Protein AF-A0AB74BYB1-F1 (afdb_monomer)

Radius of gyration: 21.95 Å; Cα contacts (8 Å, |Δi|>4): 376; chains: 1; bounding box: 57×39×70 Å

Solvent-accessible surface area (backbone atoms only — not comparable to full-atom values): 17414 Å² total; per-residue (Å²): 130,81,94,62,52,71,56,55,32,38,69,44,53,39,56,88,73,57,91,65,91,66,92,65,84,72,78,58,80,63,60,62,48,90,71,83,86,59,92,87,79,60,75,68,63,82,51,88,81,59,85,78,45,74,74,74,86,88,77,90,80,91,77,77,96,74,57,78,81,62,57,72,71,67,33,66,53,53,37,38,68,74,45,39,75,49,50,54,36,39,26,39,23,49,16,58,59,68,68,17,62,34,50,64,14,40,23,34,62,49,31,52,49,49,55,48,70,68,65,60,65,68,59,47,64,60,65,98,65,60,66,66,55,53,50,54,49,50,54,51,28,76,75,69,71,42,50,82,37,82,49,91,63,56,66,69,64,35,46,78,71,72,48,83,41,72,41,78,34,44,91,40,48,69,92,75,44,62,57,62,84,69,61,30,46,31,40,34,29,36,31,36,42,60,44,24,65,71,83,81,38,64,21,6,29,43,28,34,33,62,95,47,38,89,68,49,50,56,54,52,52,51,48,37,38,74,72,59,45,47,52,51,51,66,46,32,49,50,37,46,63,24,36,51,46,31,62,65,51,53,52,50,50,52,53,52,50,49,53,52,52,52,51,54,53,50,37,65,69,45,93,80,37,62,68,56,51,73,72,52,90,77,88,79,58,91,88,70,48,72,85,78,76,115

InterPro domains:
  IPR000277 Cys/Met metabolism, pyridoxal phosphate-dependent enzyme [PF01053] (151-266)
  IPR000277 Cys/Met metabolism, pyridoxal phosphate-dependent enzyme [PTHR11808] (149-290)
  IPR015421 Pyridoxal phosphate-dependent transferase, major domain [G3DSA:3.40.640.10] (4-146)
  IPR015421 Pyridoxal phosphate-dependent transferase, major domain [G3DSA:3.40.640.10] (147-246)
  IPR015424 Pyridoxal phosphate-dependent transferase [SSF53383] (71-269)

Sequence (294 aa):
MSNDSLATQALHADNGLDGKSDIALPIHLSTTFRYVYNTDQDESLRGPAVCHSTAFPHQPCTNTRARILISSWFGTFCYSRDRAPTRTRLETVLSALIHGPTLTYASGLAAVHAYLVFLKPKRIAIGDGYYGSLQVANLHQQLTGWEALSIRRSADEAHKRGAYLIIDSTLGPPGLQDPFALGADIIMHSGTKCFGGHYDLLCGTLSIQPAREESWFKTLHEQRTILGSVLGSMEVWLGLRSLRTLELRVRRQSENATALVLWLYECLKSEFDYVVKKIVAAVRHASLQEGDMD

Secondary structure (DSSP, 8-state):
-----HHHHHHHTTGGG-SS--SSPP----SB------TTT-GGGSSS----------------SS-TTTTTT-PPP-BTTT--HHHHHHHHHHHHHHTS-EEEESSHHHHHHHHHHHH--SEEE--S--HHHHHHHHHHHHHH--EEE---S-HHHHHHTTPPPEEE-TTS-TTT--TTTTT-SEEEE-TTTTTT-SS----EEEEE-GGGHHHHHHHHHHHHHHHT-PPPHHHHHHHHHHHTTHHHHHHHHHHHHHHHHHHHHHHHH-SS-HHHHHH------TT--GGG--

Foldseek 3Di:
DDPDDLLCLLQPLLVVVDPDPDSADDQDQDFFDDDDDPPPPCPVCPDDDDDQALDDDDDDPDDDDPCDPPSNRPHDGGGVLLPDSLQVSLQSSLCSLLVFRKHKFQALLRVLLLVCVQVVDLEDEDEDDDVSSVVSVVVSCVVRVHYYDHPQDAPVVCVVVVHAAEAACQVPGRPRDRVVVRVHQKYKHGCCGLLLPPNPAHMIMIGGNRVCCVPRVVVSSVSSSVVSRHHRSVNSSSSSVRSSCSVVSSVVVVVVVVVVLVVLVVLCVDPPNVVSVVPDVDRDDPPPDVVSND

Mean predicted aligned error: 10.06 Å

pLDDT: mean 79.24, std 20.99, range [26.0, 98.12]

Structure (mmCIF, N/CA/C/O backbone):
data_AF-A0AB74BYB1-F1
#
_entry.id   AF-A0AB74BYB1-F1
#
loop_
_atom_site.group_PDB
_atom_site.id
_atom_site.type_symbol
_atom_site.label_atom_id
_atom_site.label_alt_id
_atom_site.label_comp_id
_atom_site.label_asym_id
_atom_site.label_entity_id
_atom_site.label_seq_id
_atom_site.pdbx_PDB_ins_code
_atom_site.Cartn_x
_atom_site.Cartn_y
_atom_site.Cartn_z
_atom_site.occupancy
_atom_site.B_iso_or_equiv
_atom_site.auth_seq_id
_atom_site.auth_comp_id
_atom_site.auth_asym_id
_atom_site.auth_atom_id
_atom_site.pdbx_PDB_model_num
ATOM 1 N N . MET A 1 1 ? 8.111 -20.637 -0.202 1.00 47.91 1 MET A N 1
ATOM 2 C CA . MET A 1 1 ? 8.118 -19.346 0.516 1.00 47.91 1 MET A CA 1
ATOM 3 C C . MET A 1 1 ? 8.888 -19.559 1.804 1.00 47.91 1 MET A C 1
ATOM 5 O O . MET A 1 1 ? 8.736 -20.633 2.379 1.00 47.91 1 MET A O 1
ATOM 9 N N . SER A 1 2 ? 9.801 -18.659 2.177 1.00 48.09 2 SER A N 1
ATOM 10 C CA . SER A 1 2 ? 10.548 -18.839 3.424 1.00 48.09 2 SER A CA 1
ATOM 11 C C . SER A 1 2 ? 9.595 -18.675 4.607 1.00 48.09 2 SER A C 1
ATOM 13 O O . SER A 1 2 ? 8.702 -17.834 4.577 1.00 48.09 2 SER A O 1
ATOM 15 N N . ASN A 1 3 ? 9.757 -19.515 5.626 1.00 69.75 3 ASN A N 1
ATO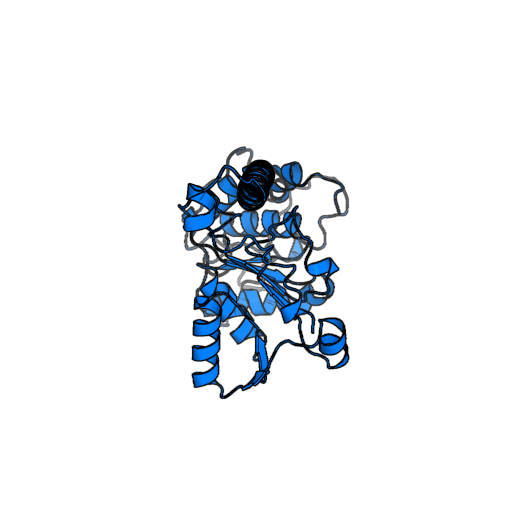M 16 C CA . ASN A 1 3 ? 8.933 -19.522 6.839 1.00 69.75 3 ASN A CA 1
ATOM 17 C C . ASN A 1 3 ? 9.362 -18.402 7.814 1.00 69.75 3 ASN A C 1
ATOM 19 O O . ASN A 1 3 ? 9.274 -18.549 9.032 1.00 69.75 3 ASN A O 1
ATOM 23 N N . ASP A 1 4 ? 9.932 -17.330 7.263 1.00 84.69 4 ASP A N 1
ATOM 24 C CA . ASP A 1 4 ? 10.574 -16.258 8.007 1.00 84.69 4 ASP A CA 1
ATOM 25 C C . ASP A 1 4 ? 9.517 -15.314 8.578 1.00 84.69 4 ASP A C 1
ATOM 27 O O . ASP A 1 4 ? 8.481 -15.072 7.957 1.00 84.69 4 ASP A O 1
ATOM 31 N N . SER A 1 5 ? 9.789 -14.750 9.755 1.00 91.38 5 SER A N 1
ATOM 32 C CA . SER A 1 5 ? 8.903 -13.758 10.366 1.00 91.38 5 SER A CA 1
ATOM 33 C C . SER A 1 5 ? 8.847 -12.466 9.546 1.00 91.38 5 SER A C 1
ATOM 35 O O . SER A 1 5 ? 9.759 -12.156 8.771 1.00 91.38 5 SER A O 1
ATOM 37 N N . LEU A 1 6 ? 7.799 -11.667 9.770 1.00 91.94 6 LEU A N 1
ATOM 38 C CA . LEU A 1 6 ? 7.622 -10.371 9.114 1.00 91.94 6 LEU A CA 1
ATOM 39 C C . LEU A 1 6 ? 8.838 -9.452 9.341 1.00 91.94 6 LEU A C 1
ATOM 41 O O . LEU A 1 6 ? 9.351 -8.868 8.388 1.00 91.94 6 LEU A O 1
ATOM 45 N N . ALA A 1 7 ? 9.364 -9.379 10.569 1.00 94.31 7 ALA A N 1
ATOM 46 C CA . ALA A 1 7 ? 10.595 -8.654 10.884 1.00 94.31 7 ALA A CA 1
ATOM 47 C C . ALA A 1 7 ? 11.813 -9.163 10.099 1.00 94.31 7 ALA A C 1
ATOM 49 O O . ALA A 1 7 ? 12.581 -8.353 9.576 1.00 94.31 7 ALA A O 1
ATOM 50 N N . THR A 1 8 ? 12.000 -10.482 9.991 1.00 95.00 8 THR A N 1
ATOM 51 C CA . THR A 1 8 ? 13.122 -11.059 9.236 1.00 95.00 8 THR A CA 1
ATOM 52 C C . THR A 1 8 ? 13.026 -10.694 7.758 1.00 95.00 8 THR A C 1
ATOM 54 O O . THR A 1 8 ? 14.009 -10.234 7.177 1.00 95.00 8 THR A O 1
ATOM 57 N N . GLN A 1 9 ? 11.842 -10.814 7.158 1.00 94.06 9 GLN A N 1
ATOM 58 C CA . GLN A 1 9 ? 11.618 -10.417 5.767 1.00 94.06 9 GLN A CA 1
ATOM 59 C C . GLN A 1 9 ? 11.845 -8.912 5.563 1.00 94.06 9 GLN A C 1
ATOM 61 O O . GLN A 1 9 ? 12.544 -8.518 4.630 1.00 94.06 9 GLN A O 1
ATOM 66 N N . ALA A 1 10 ? 11.336 -8.069 6.466 1.00 94.12 10 ALA A N 1
ATOM 67 C CA . ALA A 1 10 ? 11.497 -6.616 6.400 1.00 94.12 10 ALA A CA 1
ATOM 68 C C . ALA A 1 10 ? 12.967 -6.165 6.458 1.00 94.12 10 ALA A C 1
ATOM 70 O O . ALA A 1 10 ? 13.313 -5.105 5.932 1.00 94.12 10 ALA A O 1
ATOM 71 N N . LEU A 1 11 ? 13.825 -6.948 7.116 1.00 93.06 11 LEU A N 1
ATOM 72 C CA . LEU A 1 11 ? 15.253 -6.671 7.251 1.00 93.06 11 LEU A CA 1
ATOM 73 C C . LEU A 1 11 ? 16.097 -7.232 6.105 1.00 93.06 11 LEU A C 1
ATOM 75 O O . LEU A 1 11 ? 17.132 -6.639 5.798 1.00 93.06 11 LEU A O 1
ATOM 79 N N . HIS A 1 12 ? 15.708 -8.377 5.537 1.00 91.38 12 HIS A N 1
ATOM 80 C CA . HIS A 1 12 ? 16.635 -9.225 4.782 1.00 91.38 12 HIS A CA 1
ATOM 81 C C . HIS A 1 12 ? 16.125 -9.740 3.438 1.00 91.38 12 HIS A C 1
ATOM 83 O O . HIS A 1 12 ? 16.896 -10.376 2.717 1.00 91.38 12 HIS A O 1
ATOM 89 N N . ALA A 1 13 ? 14.869 -9.487 3.064 1.00 90.38 13 ALA A N 1
ATOM 90 C CA . ALA A 1 13 ? 14.314 -10.006 1.811 1.00 90.38 13 ALA A CA 1
ATOM 91 C C . ALA A 1 13 ? 15.090 -9.546 0.559 1.00 90.38 13 ALA A C 1
ATOM 93 O O . ALA A 1 13 ? 15.108 -10.247 -0.450 1.00 90.38 13 ALA A O 1
ATOM 94 N N . ASP A 1 14 ? 15.777 -8.406 0.622 1.00 87.00 14 ASP A N 1
ATOM 95 C CA . ASP A 1 14 ? 16.613 -7.867 -0.450 1.00 87.00 14 ASP A CA 1
ATOM 96 C C . ASP A 1 14 ? 18.097 -8.269 -0.365 1.00 87.00 14 ASP A C 1
ATOM 98 O O . ASP A 1 14 ? 18.861 -7.907 -1.260 1.00 87.00 14 ASP A O 1
ATOM 102 N N . ASN A 1 15 ? 18.528 -9.040 0.645 1.00 84.12 15 ASN A N 1
ATOM 103 C CA . ASN A 1 15 ? 19.936 -9.436 0.818 1.00 84.12 15 ASN A CA 1
ATOM 104 C C . ASN A 1 15 ? 20.499 -10.170 -0.410 1.00 84.12 15 ASN A C 1
ATOM 106 O O . ASN A 1 15 ? 21.663 -10.003 -0.759 1.00 84.12 15 ASN A O 1
ATOM 110 N N . GLY A 1 16 ? 19.677 -10.981 -1.085 1.00 75.50 16 GLY A N 1
ATOM 111 C CA . GLY A 1 16 ? 20.094 -11.739 -2.271 1.00 75.50 16 GLY A CA 1
ATOM 112 C C . GLY A 1 16 ? 20.368 -10.879 -3.511 1.00 75.50 16 GLY A C 1
ATOM 113 O O . GLY A 1 16 ? 20.881 -11.397 -4.503 1.00 75.50 16 GLY A O 1
ATOM 114 N N . LEU A 1 17 ? 20.019 -9.590 -3.463 1.00 75.38 17 LEU A N 1
ATOM 115 C CA . LEU A 1 17 ? 20.280 -8.613 -4.519 1.00 75.38 17 LEU A CA 1
ATOM 116 C C . LEU A 1 17 ? 21.593 -7.858 -4.306 1.00 75.38 17 LEU A C 1
ATOM 118 O O . LEU A 1 17 ? 21.972 -7.053 -5.160 1.00 75.38 17 LEU A O 1
ATOM 122 N N . ASP A 1 18 ? 22.275 -8.078 -3.178 1.00 61.28 18 ASP A N 1
ATOM 123 C CA . ASP A 1 18 ? 23.528 -7.399 -2.906 1.00 61.28 18 ASP A CA 1
ATOM 124 C C . ASP A 1 18 ? 24.688 -8.035 -3.673 1.00 61.28 18 ASP A C 1
ATOM 126 O O . ASP A 1 18 ? 25.012 -9.211 -3.512 1.00 61.28 18 ASP A O 1
ATOM 130 N N . GLY A 1 19 ? 25.318 -7.232 -4.527 1.00 57.97 19 GLY A N 1
ATOM 131 C CA . GLY A 1 19 ? 26.614 -7.550 -5.123 1.00 57.97 19 GLY A CA 1
ATOM 132 C C . GLY A 1 19 ? 27.787 -6.991 -4.313 1.00 57.97 19 GLY A C 1
ATOM 133 O O . GLY A 1 19 ? 28.932 -7.140 -4.734 1.00 57.97 19 GLY A O 1
ATOM 134 N N . LYS A 1 20 ? 27.520 -6.293 -3.200 1.00 60.72 20 LYS A N 1
ATOM 135 C CA . LYS A 1 20 ? 28.508 -5.623 -2.349 1.00 60.72 20 LYS A CA 1
ATOM 136 C C . LYS A 1 20 ? 28.379 -6.083 -0.895 1.00 60.72 20 LYS A C 1
ATOM 138 O O . LYS A 1 20 ? 27.403 -6.705 -0.498 1.00 60.72 20 LYS A O 1
ATOM 143 N N . SER A 1 21 ? 29.395 -5.774 -0.095 1.00 61.06 21 SER A N 1
ATOM 144 C CA . SER A 1 21 ? 29.457 -6.093 1.337 1.00 61.06 21 SER A CA 1
ATOM 145 C C . SER A 1 21 ? 28.774 -5.054 2.237 1.00 61.06 21 SER A C 1
ATOM 147 O O . SER A 1 21 ? 28.957 -5.087 3.454 1.00 61.06 21 SER A O 1
ATOM 149 N N . ASP A 1 22 ? 28.061 -4.084 1.661 1.00 73.06 22 ASP A N 1
ATOM 150 C CA . ASP A 1 22 ? 27.507 -2.960 2.411 1.00 73.06 22 ASP A CA 1
ATOM 151 C C . ASP A 1 22 ? 26.298 -3.419 3.242 1.00 73.06 22 ASP A C 1
ATOM 153 O O . ASP A 1 22 ? 25.288 -3.866 2.713 1.00 73.06 22 ASP A O 1
ATOM 157 N N . ILE A 1 23 ? 26.379 -3.285 4.569 1.00 76.88 23 ILE A N 1
ATOM 158 C CA . ILE A 1 23 ? 25.276 -3.657 5.479 1.00 76.88 23 ILE A CA 1
ATOM 159 C C . ILE A 1 23 ? 24.102 -2.668 5.352 1.00 76.88 23 ILE A C 1
ATOM 161 O O . ILE A 1 23 ? 22.927 -3.022 5.487 1.00 76.88 23 ILE A O 1
ATOM 165 N N . ALA A 1 24 ? 24.424 -1.393 5.123 1.00 72.88 24 ALA A N 1
ATOM 166 C CA . ALA A 1 24 ? 23.453 -0.336 4.891 1.00 72.88 24 ALA A CA 1
ATOM 167 C C . ALA A 1 24 ? 23.350 -0.034 3.395 1.00 72.88 24 ALA A C 1
ATOM 169 O O . ALA A 1 24 ? 24.351 0.052 2.692 1.00 72.88 24 ALA A O 1
ATOM 170 N N . LEU A 1 25 ? 22.120 0.168 2.929 1.00 74.06 25 LEU A N 1
ATOM 171 C CA . LEU A 1 25 ? 21.841 0.378 1.516 1.00 74.06 25 LEU A CA 1
ATOM 172 C C . LEU A 1 25 ? 22.444 1.687 0.983 1.00 74.06 25 LEU A C 1
ATOM 174 O O . LEU A 1 25 ? 22.150 2.751 1.544 1.00 74.06 25 LEU A O 1
ATOM 178 N N . PRO A 1 26 ? 23.176 1.649 -0.147 1.00 83.94 26 PRO A N 1
ATOM 179 C CA . PRO A 1 26 ? 23.583 2.857 -0.844 1.00 83.94 26 PRO A CA 1
ATOM 180 C C . PRO A 1 26 ? 22.379 3.554 -1.493 1.00 83.94 26 PRO A C 1
ATOM 182 O O . PRO A 1 26 ? 21.471 2.920 -2.038 1.00 83.94 26 PRO A O 1
ATOM 185 N N . ILE A 1 27 ? 22.396 4.887 -1.493 1.00 89.75 27 ILE A N 1
ATOM 186 C CA . ILE A 1 27 ? 21.400 5.700 -2.197 1.00 89.75 27 ILE A CA 1
ATOM 187 C C . ILE A 1 27 ? 21.884 5.924 -3.632 1.00 89.75 27 ILE A C 1
ATOM 189 O O . ILE A 1 27 ? 22.746 6.762 -3.893 1.00 89.75 27 ILE A O 1
ATOM 193 N N . HIS A 1 28 ? 21.327 5.182 -4.591 1.00 86.56 28 HIS A N 1
ATOM 194 C CA . HIS A 1 28 ? 21.620 5.398 -6.008 1.00 86.56 28 HIS A CA 1
ATOM 195 C C . HIS A 1 28 ? 20.837 6.586 -6.577 1.00 86.56 28 HIS A C 1
ATOM 197 O O . HIS A 1 28 ? 19.648 6.474 -6.870 1.00 86.56 28 HIS A O 1
ATOM 203 N N . LEU A 1 29 ? 21.522 7.713 -6.779 1.00 91.12 29 LEU A N 1
ATOM 204 C CA . LEU A 1 29 ? 20.972 8.923 -7.413 1.00 91.12 29 LEU A CA 1
ATOM 205 C C . LEU A 1 29 ? 21.199 8.974 -8.934 1.00 91.12 29 LEU A C 1
ATOM 207 O O . LEU A 1 29 ? 20.710 9.878 -9.607 1.00 91.12 29 LEU A O 1
ATOM 211 N N . SER A 1 30 ? 21.947 8.015 -9.483 1.00 89.31 30 SER A N 1
ATOM 212 C CA . SER A 1 30 ? 22.248 7.948 -10.912 1.00 89.31 30 SER A CA 1
ATOM 213 C C . SER A 1 30 ? 20.972 7.793 -11.736 1.00 89.31 30 SER A C 1
ATOM 215 O O . SER A 1 30 ? 20.180 6.878 -11.514 1.00 89.31 30 SER A O 1
ATOM 217 N N . THR A 1 31 ? 20.793 8.675 -12.716 1.00 87.81 31 THR A N 1
ATOM 218 C CA . THR A 1 31 ? 19.670 8.619 -13.662 1.00 87.81 31 THR A CA 1
ATOM 219 C C . THR A 1 31 ? 19.921 7.646 -14.808 1.00 87.81 31 THR A C 1
ATOM 221 O O . THR A 1 31 ? 18.979 7.084 -15.357 1.00 87.81 31 THR A O 1
ATOM 224 N N . THR A 1 32 ? 21.187 7.424 -15.149 1.00 84.88 32 THR A N 1
ATOM 225 C CA . THR A 1 32 ? 21.652 6.559 -16.233 1.00 84.88 32 THR A CA 1
ATOM 226 C C . THR A 1 32 ? 22.794 5.687 -15.733 1.00 84.88 32 THR A C 1
ATOM 228 O O . THR A 1 32 ? 23.544 6.074 -14.833 1.00 84.88 32 THR A O 1
ATOM 231 N N . PHE A 1 33 ? 22.927 4.509 -16.325 1.00 79.75 33 PHE A N 1
ATOM 232 C CA . PHE A 1 33 ? 23.917 3.509 -15.957 1.00 79.75 33 PHE A CA 1
ATOM 233 C C . PHE A 1 33 ? 24.729 3.115 -17.187 1.00 79.75 33 PHE A C 1
ATOM 235 O O . PHE A 1 33 ? 24.243 3.159 -18.316 1.00 79.75 33 PHE A O 1
ATOM 242 N N . ARG A 1 34 ? 25.991 2.737 -16.976 1.00 72.19 34 ARG A N 1
ATOM 243 C CA . ARG A 1 34 ? 26.838 2.239 -18.059 1.00 72.19 34 ARG A CA 1
ATOM 244 C C . ARG A 1 34 ? 26.356 0.846 -18.461 1.00 72.19 34 ARG A C 1
ATOM 246 O O . ARG A 1 34 ? 26.359 -0.055 -17.629 1.00 72.19 34 ARG A O 1
ATOM 253 N N . TYR A 1 35 ? 26.015 0.670 -19.730 1.00 64.75 35 TYR A N 1
ATOM 254 C CA . TYR A 1 35 ? 25.724 -0.629 -20.330 1.00 64.75 35 TYR A CA 1
ATOM 255 C C . TYR A 1 35 ? 26.734 -0.913 -21.446 1.00 64.75 35 TYR A C 1
ATOM 257 O O . TYR A 1 35 ? 27.266 0.008 -22.072 1.00 64.75 35 TYR A O 1
ATOM 265 N N . VAL A 1 36 ? 27.064 -2.189 -21.640 1.00 48.81 36 VAL A N 1
ATOM 266 C CA . VAL A 1 36 ? 27.978 -2.622 -22.701 1.00 48.81 36 VAL A CA 1
ATOM 267 C C . VAL A 1 36 ? 27.147 -2.825 -23.961 1.00 48.81 36 VAL A C 1
ATOM 269 O O . VAL A 1 36 ? 26.303 -3.712 -24.007 1.00 48.81 36 VAL A O 1
ATOM 272 N N . TYR A 1 37 ? 27.368 -1.978 -24.964 1.00 44.59 37 TYR A N 1
ATOM 273 C CA . TYR A 1 37 ? 26.805 -2.162 -26.298 1.00 44.59 37 TYR A CA 1
ATOM 274 C C . TYR A 1 37 ? 27.419 -3.419 -26.919 1.00 44.59 37 TYR A C 1
ATOM 276 O O . TYR A 1 37 ? 28.633 -3.461 -27.114 1.00 44.59 37 TYR A O 1
ATOM 284 N N . ASN A 1 38 ? 26.601 -4.419 -27.245 1.00 48.19 38 ASN A N 1
ATOM 285 C CA . ASN A 1 38 ? 27.003 -5.485 -28.155 1.00 48.19 38 ASN A CA 1
ATOM 286 C C . ASN A 1 38 ? 26.189 -5.310 -29.441 1.00 48.19 38 ASN A C 1
ATOM 288 O O . ASN A 1 38 ? 24.996 -5.600 -29.479 1.00 48.19 38 ASN A O 1
ATOM 292 N N . THR A 1 39 ? 26.809 -4.722 -30.464 1.00 47.53 39 THR A N 1
ATOM 293 C CA . THR A 1 39 ? 26.140 -4.241 -31.687 1.00 47.53 39 THR A CA 1
ATOM 294 C C . THR A 1 39 ? 25.554 -5.348 -32.558 1.00 47.53 39 THR A C 1
ATOM 296 O O . THR A 1 39 ? 24.763 -5.047 -33.449 1.00 47.53 39 THR A O 1
ATOM 299 N N . ASP A 1 40 ? 25.895 -6.606 -32.279 1.00 46.09 40 ASP A N 1
ATOM 300 C CA . ASP A 1 40 ? 25.673 -7.711 -33.211 1.00 46.09 40 ASP A CA 1
ATOM 301 C C . ASP A 1 40 ? 24.515 -8.641 -32.798 1.00 46.09 40 ASP A C 1
ATOM 303 O O . ASP A 1 40 ? 24.173 -9.544 -33.557 1.00 46.09 40 ASP A O 1
ATOM 307 N N . GLN A 1 41 ? 23.890 -8.443 -31.624 1.00 46.12 41 GLN A N 1
ATOM 308 C CA . GLN A 1 41 ? 22.818 -9.333 -31.129 1.00 46.12 41 GLN A CA 1
ATOM 309 C C . GLN A 1 41 ? 21.566 -8.651 -30.552 1.00 46.12 41 GLN A C 1
ATOM 311 O O . GLN A 1 41 ? 20.603 -9.352 -30.252 1.00 46.12 41 GLN A O 1
ATOM 316 N N . ASP A 1 42 ? 21.527 -7.321 -30.416 1.00 43.88 42 ASP A N 1
ATOM 317 C CA . ASP A 1 42 ? 20.430 -6.640 -29.708 1.00 43.88 42 ASP A CA 1
ATOM 318 C C . ASP A 1 42 ? 19.628 -5.681 -30.610 1.00 43.88 42 ASP A C 1
ATOM 320 O O . ASP A 1 42 ? 19.754 -4.456 -30.564 1.00 43.88 42 ASP A O 1
ATOM 324 N N . GLU A 1 43 ? 18.747 -6.244 -31.446 1.00 42.47 43 GLU A N 1
ATOM 325 C CA . GLU A 1 43 ? 17.732 -5.474 -32.189 1.00 42.47 43 GLU A CA 1
ATOM 326 C C . GLU A 1 43 ? 16.632 -4.895 -31.272 1.00 42.47 43 GLU A C 1
ATOM 328 O O . GLU A 1 43 ? 15.939 -3.949 -31.653 1.00 42.47 43 GLU A O 1
ATOM 333 N N . SER A 1 44 ? 16.512 -5.400 -30.036 1.00 43.78 44 SER A N 1
ATOM 334 C CA . SER A 1 44 ? 15.490 -5.018 -29.044 1.00 43.78 44 SER A CA 1
ATOM 335 C C . SER A 1 44 ? 15.562 -3.550 -28.581 1.00 43.78 44 SER A C 1
ATOM 337 O O . SER A 1 44 ? 14.608 -3.028 -28.003 1.00 43.78 44 SER A O 1
ATOM 339 N N . LEU A 1 45 ? 16.668 -2.858 -28.880 1.00 44.31 45 LEU A N 1
ATOM 340 C CA . LEU A 1 45 ? 16.958 -1.489 -28.443 1.00 44.31 45 LEU A CA 1
ATOM 341 C C . LEU A 1 45 ? 16.899 -0.440 -29.573 1.00 44.31 45 LEU A C 1
ATOM 343 O O . LEU A 1 45 ? 17.216 0.725 -29.336 1.00 44.31 45 LEU A O 1
ATOM 347 N N . ARG A 1 46 ? 16.458 -0.807 -30.791 1.00 40.69 46 ARG A N 1
ATOM 348 C CA . ARG A 1 46 ? 16.182 0.152 -31.891 1.00 40.69 46 ARG A CA 1
ATOM 349 C C . ARG A 1 46 ? 14.759 0.745 -31.869 1.00 40.69 46 ARG A C 1
ATOM 351 O O . ARG A 1 46 ? 14.427 1.557 -32.729 1.00 40.69 46 ARG A O 1
ATOM 358 N N . GLY A 1 47 ? 13.935 0.379 -30.885 1.00 37.84 47 GLY A N 1
ATOM 359 C CA . GLY A 1 47 ? 12.623 0.978 -30.588 1.00 37.84 47 GLY A CA 1
ATOM 360 C C . GLY A 1 47 ? 12.625 1.751 -29.258 1.00 37.84 47 GLY A C 1
ATOM 361 O O . GLY A 1 47 ? 13.651 1.758 -28.577 1.00 37.84 47 GLY A O 1
ATOM 362 N N . PRO A 1 48 ? 11.517 2.416 -28.860 1.00 30.11 48 PRO A N 1
ATOM 363 C CA . PRO A 1 48 ? 11.443 3.141 -27.588 1.00 30.11 48 PRO A CA 1
ATOM 364 C C . PRO A 1 48 ? 11.893 2.213 -26.454 1.00 30.11 48 PRO A C 1
ATOM 366 O O . PRO A 1 48 ? 11.333 1.137 -26.288 1.00 30.11 48 PRO A O 1
ATOM 369 N N . ALA A 1 49 ? 12.962 2.601 -25.758 1.00 34.12 49 ALA A N 1
ATOM 370 C CA . ALA A 1 49 ? 13.810 1.719 -24.961 1.00 34.12 49 ALA A CA 1
ATOM 371 C C . ALA A 1 49 ? 13.034 0.855 -23.946 1.00 34.12 49 ALA A C 1
ATOM 373 O O . ALA A 1 49 ? 12.740 1.304 -22.839 1.00 34.12 49 ALA A O 1
ATOM 374 N N . VAL A 1 50 ? 12.761 -0.405 -24.298 1.00 32.66 50 VAL A N 1
ATOM 375 C CA . VAL A 1 50 ? 12.317 -1.433 -23.349 1.00 32.66 50 VAL A CA 1
ATOM 376 C C . VAL A 1 50 ? 13.511 -2.339 -23.070 1.00 32.66 50 VAL A C 1
ATOM 378 O O . VAL A 1 50 ? 13.855 -3.205 -23.871 1.00 32.66 50 VAL A O 1
ATOM 381 N N . CYS A 1 51 ? 14.191 -2.101 -21.950 1.00 33.41 51 CYS A N 1
ATOM 382 C CA . CYS A 1 51 ? 15.434 -2.783 -21.598 1.00 33.41 51 CYS A CA 1
ATOM 383 C C . CYS A 1 51 ? 15.161 -4.250 -21.212 1.00 33.41 51 CYS A C 1
ATOM 385 O O . CYS A 1 51 ? 14.727 -4.528 -20.097 1.00 33.41 51 CYS A O 1
ATOM 387 N N . HIS A 1 52 ? 15.435 -5.188 -22.125 1.00 32.53 52 HIS A N 1
ATOM 388 C CA . HIS A 1 52 ? 15.326 -6.643 -21.913 1.00 32.53 52 HIS A CA 1
ATOM 389 C C . HIS A 1 52 ? 16.703 -7.348 -21.832 1.00 32.53 52 HIS A C 1
ATOM 391 O O . HIS A 1 52 ? 16.828 -8.512 -22.197 1.00 32.53 52 HIS A O 1
ATOM 397 N N . SER A 1 53 ? 17.762 -6.680 -21.363 1.00 34.28 53 SER A N 1
ATOM 398 C CA . SER A 1 53 ? 19.107 -7.288 -21.304 1.00 34.28 53 SER A CA 1
ATOM 399 C C . SER A 1 53 ? 19.267 -8.216 -20.094 1.00 34.28 53 SER A C 1
ATOM 401 O O . SER A 1 53 ? 19.388 -7.726 -18.982 1.00 34.28 53 SER A O 1
ATOM 403 N N . THR A 1 54 ? 19.350 -9.536 -20.283 1.00 32.44 54 THR A N 1
ATOM 404 C CA . THR A 1 54 ? 19.655 -10.545 -19.241 1.00 32.44 54 THR A CA 1
ATOM 405 C C . THR A 1 54 ? 21.155 -10.797 -19.010 1.00 32.44 54 THR A C 1
ATOM 407 O O . THR A 1 54 ? 21.526 -11.840 -18.471 1.00 32.44 54 THR A O 1
ATOM 410 N N . ALA A 1 55 ? 22.056 -9.900 -19.417 1.00 26.00 55 ALA A N 1
ATOM 411 C CA . ALA A 1 55 ? 23.492 -10.184 -19.397 1.00 26.00 55 ALA A CA 1
ATOM 412 C C . ALA A 1 55 ? 24.237 -9.515 -18.222 1.00 26.00 55 ALA A C 1
ATOM 414 O O . ALA A 1 55 ? 24.501 -8.314 -18.232 1.00 26.00 55 ALA A O 1
ATOM 415 N N . PHE A 1 56 ? 24.668 -10.326 -17.249 1.00 30.53 56 PHE A N 1
ATOM 416 C CA . PHE A 1 56 ? 25.882 -10.074 -16.463 1.00 30.53 56 PHE A CA 1
ATOM 417 C C . PHE A 1 56 ? 26.768 -11.334 -16.456 1.00 30.53 56 PHE A C 1
ATOM 419 O O . PHE A 1 56 ? 26.233 -12.443 -16.379 1.00 30.53 56 PHE A O 1
ATOM 426 N N . PRO A 1 57 ? 28.109 -11.197 -16.521 1.00 30.81 57 PRO A N 1
ATOM 427 C CA . PRO A 1 57 ? 29.017 -12.331 -16.478 1.00 30.81 57 PRO A CA 1
ATOM 428 C C . PRO A 1 57 ? 29.098 -12.922 -15.065 1.00 30.81 57 PRO A C 1
ATOM 430 O O . PRO A 1 57 ? 29.159 -12.214 -14.063 1.00 30.81 57 PRO A O 1
ATOM 433 N N . HIS A 1 58 ? 29.103 -14.249 -15.030 1.00 33.38 58 HIS A N 1
ATOM 434 C CA . HIS A 1 58 ? 29.181 -15.131 -13.874 1.00 33.38 58 HIS A CA 1
ATOM 435 C C . HIS A 1 58 ? 30.166 -14.722 -12.759 1.00 33.38 58 HIS A C 1
ATOM 437 O O . HIS A 1 58 ? 31.369 -14.621 -12.981 1.00 33.38 58 HIS A O 1
ATOM 443 N N . GLN A 1 59 ? 29.676 -14.733 -11.515 1.00 27.31 59 GLN A N 1
ATOM 444 C CA . GLN A 1 59 ? 30.385 -15.365 -10.396 1.00 27.31 59 GLN A CA 1
ATOM 445 C C . GLN A 1 59 ? 29.407 -16.319 -9.682 1.00 27.31 59 GLN A C 1
ATOM 447 O O . GLN A 1 59 ? 28.362 -15.872 -9.198 1.00 27.31 59 GLN A O 1
ATOM 452 N N . PRO A 1 60 ? 29.662 -17.641 -9.656 1.00 30.36 60 PRO A N 1
ATOM 453 C CA . PRO A 1 60 ? 28.713 -18.597 -9.106 1.00 30.36 60 PRO A CA 1
ATOM 454 C C . PRO A 1 60 ? 28.863 -18.692 -7.581 1.00 30.36 60 PRO A C 1
ATOM 456 O O . PRO A 1 60 ? 29.762 -19.360 -7.083 1.00 30.36 60 PRO A O 1
ATOM 459 N N . CYS A 1 61 ? 27.942 -18.082 -6.831 1.00 28.64 61 CYS A N 1
ATOM 460 C CA . CYS A 1 61 ? 27.660 -18.519 -5.460 1.00 28.64 61 CYS A CA 1
ATOM 461 C C . CYS A 1 61 ? 26.664 -19.683 -5.514 1.00 28.64 61 CYS A C 1
ATOM 463 O O . CYS A 1 61 ? 25.486 -19.516 -5.849 1.00 28.64 61 CYS A O 1
ATOM 465 N N . THR A 1 62 ? 27.179 -20.871 -5.222 1.00 30.06 62 THR A N 1
ATOM 466 C CA . THR A 1 62 ? 26.504 -22.164 -5.207 1.00 30.06 62 THR A CA 1
ATOM 467 C C . THR A 1 62 ? 25.621 -22.312 -3.966 1.00 30.06 62 THR A C 1
ATOM 469 O O . THR A 1 62 ? 26.094 -22.776 -2.936 1.00 30.06 62 THR A O 1
ATOM 472 N N . ASN A 1 63 ? 24.329 -21.957 -4.045 1.00 26.19 63 ASN A N 1
ATOM 473 C CA . ASN A 1 63 ? 23.289 -22.718 -3.333 1.00 26.19 63 ASN A CA 1
ATOM 474 C C . ASN A 1 63 ? 21.832 -22.391 -3.735 1.00 26.19 63 ASN A C 1
ATOM 476 O O . ASN A 1 63 ? 21.399 -21.243 -3.755 1.00 26.19 63 ASN A O 1
ATOM 480 N N . THR A 1 64 ? 21.099 -23.479 -4.008 1.00 26.14 64 THR A N 1
ATOM 481 C CA . THR A 1 64 ? 19.649 -23.738 -3.853 1.00 26.14 64 THR A CA 1
ATOM 482 C C . THR A 1 64 ? 18.582 -22.850 -4.523 1.00 26.14 64 THR A C 1
ATOM 484 O O . THR A 1 64 ? 18.096 -21.873 -3.968 1.00 26.14 64 THR A O 1
ATOM 487 N N . ARG A 1 65 ? 18.117 -23.338 -5.689 1.00 26.20 65 ARG A N 1
ATOM 488 C CA . ARG A 1 65 ? 16.722 -23.574 -6.165 1.00 26.20 65 ARG A CA 1
ATOM 489 C C . ARG A 1 65 ? 15.599 -22.518 -6.041 1.00 26.20 65 ARG A C 1
ATOM 491 O O . ARG A 1 65 ? 14.578 -22.722 -6.685 1.00 26.20 65 ARG A O 1
ATOM 498 N N . ALA A 1 66 ? 15.763 -21.388 -5.357 1.00 29.91 66 ALA A N 1
ATOM 499 C CA . ALA A 1 66 ? 14.764 -20.303 -5.321 1.00 29.91 66 ALA A CA 1
ATOM 500 C C . ALA A 1 66 ? 15.042 -19.162 -6.326 1.00 29.91 66 ALA A C 1
ATOM 502 O O . ALA A 1 66 ? 14.245 -18.242 -6.469 1.00 29.91 66 ALA A O 1
ATOM 503 N N . ARG A 1 67 ? 16.174 -19.209 -7.042 1.00 32.09 67 ARG A N 1
ATOM 504 C CA . ARG A 1 67 ? 16.679 -18.085 -7.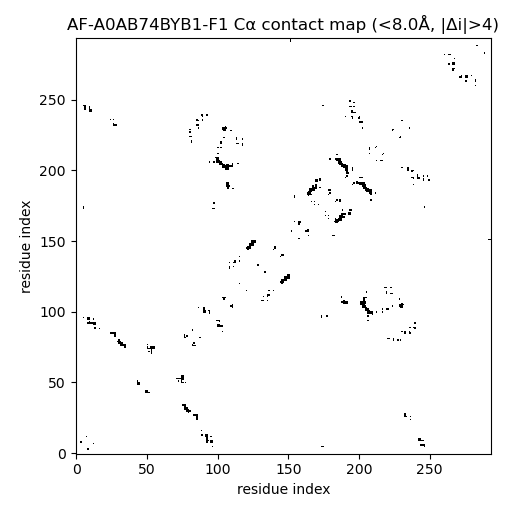856 1.00 32.09 67 ARG A CA 1
ATOM 505 C C . ARG A 1 67 ? 16.084 -17.945 -9.263 1.00 32.09 67 ARG A C 1
ATOM 507 O O . ARG A 1 67 ? 16.307 -16.915 -9.882 1.00 32.09 67 ARG A O 1
ATOM 514 N N . ILE A 1 68 ? 15.332 -18.927 -9.768 1.00 29.08 68 ILE A N 1
ATOM 515 C CA . ILE A 1 68 ? 15.051 -19.036 -11.216 1.00 29.08 68 ILE A CA 1
ATOM 516 C C . ILE A 1 68 ? 13.888 -18.150 -11.710 1.00 29.08 68 ILE A C 1
ATOM 518 O O . ILE A 1 68 ? 13.851 -17.839 -12.894 1.00 29.08 68 ILE A O 1
ATOM 522 N N . LEU A 1 69 ? 12.996 -17.657 -10.844 1.00 30.80 69 LEU A N 1
ATOM 523 C CA . LEU A 1 69 ? 11.897 -16.773 -11.287 1.00 30.80 69 LEU A CA 1
ATOM 524 C C . LEU A 1 69 ? 12.178 -15.279 -11.095 1.00 30.80 69 LEU A C 1
ATOM 526 O O . LEU A 1 69 ? 11.589 -14.454 -11.777 1.00 30.80 69 LEU A O 1
ATOM 530 N N . ILE A 1 70 ? 13.117 -14.931 -10.215 1.00 36.31 70 ILE A N 1
ATOM 531 C CA . ILE A 1 70 ? 13.446 -13.543 -9.871 1.00 36.31 70 ILE A CA 1
ATOM 532 C C . ILE A 1 70 ? 14.637 -13.064 -10.724 1.00 36.31 70 ILE A C 1
ATOM 534 O O . ILE A 1 70 ? 14.603 -11.961 -11.253 1.00 36.31 70 ILE A O 1
ATOM 538 N N . SER A 1 71 ? 15.658 -13.898 -10.978 1.00 33.66 71 SER A N 1
ATOM 539 C CA . SER A 1 71 ? 16.899 -13.450 -11.637 1.00 33.66 71 SER A CA 1
ATOM 540 C C . SER A 1 71 ? 16.797 -13.142 -13.136 1.00 33.66 71 SER A C 1
ATOM 542 O O . SER A 1 71 ? 17.610 -12.370 -13.633 1.00 33.66 71 SER A O 1
ATOM 544 N N . SER A 1 72 ? 15.848 -13.726 -13.872 1.00 36.19 72 SER A N 1
ATOM 545 C CA . SER A 1 72 ? 15.703 -13.505 -15.324 1.00 36.19 72 SER A CA 1
ATOM 546 C C . SER A 1 72 ? 15.141 -12.124 -15.673 1.00 36.19 72 SER A C 1
ATOM 548 O O . SER A 1 72 ? 15.284 -11.672 -16.804 1.00 36.19 72 SER A O 1
ATOM 550 N N . TRP A 1 73 ? 14.544 -11.428 -14.703 1.00 36.88 73 TRP A N 1
ATOM 551 C CA . TRP A 1 73 ? 13.974 -10.100 -14.903 1.00 36.88 73 TRP A CA 1
ATOM 552 C C . TRP A 1 73 ? 14.933 -8.978 -14.510 1.00 36.88 73 TRP A C 1
ATOM 554 O O . TRP A 1 73 ? 14.741 -7.860 -14.973 1.00 36.88 73 TRP A O 1
ATOM 564 N N . PHE A 1 74 ? 15.973 -9.233 -13.708 1.00 42.75 74 PHE A N 1
ATOM 565 C CA . PHE A 1 74 ? 16.952 -8.215 -13.299 1.00 42.75 74 PHE A CA 1
ATOM 566 C C . PHE A 1 74 ? 18.039 -8.037 -14.346 1.00 42.75 74 PHE A C 1
ATOM 568 O O . PHE A 1 74 ? 19.191 -8.429 -14.171 1.00 42.75 74 PHE A O 1
ATOM 575 N N . GLY A 1 75 ? 17.629 -7.437 -15.455 1.00 49.44 75 GLY A N 1
ATOM 576 C CA . GLY A 1 75 ? 18.548 -7.002 -16.480 1.00 49.44 75 GLY A CA 1
ATOM 577 C C . GLY A 1 75 ? 19.462 -5.857 -16.057 1.00 49.44 75 GLY A C 1
ATOM 578 O O . GLY A 1 75 ? 19.290 -5.254 -14.995 1.00 49.44 75 GLY A O 1
ATOM 579 N N . THR A 1 76 ? 20.445 -5.544 -16.901 1.00 58.91 76 THR A N 1
ATOM 580 C CA . THR A 1 76 ? 21.336 -4.393 -16.701 1.00 58.91 76 THR A CA 1
ATOM 581 C C . THR A 1 76 ? 20.507 -3.119 -16.517 1.00 58.91 76 THR A C 1
ATOM 583 O O . THR A 1 76 ? 19.633 -2.820 -17.328 1.00 58.91 76 THR A O 1
ATOM 586 N N . PHE A 1 77 ? 20.764 -2.351 -15.454 1.00 75.62 77 PHE A N 1
ATOM 587 C CA . PHE A 1 77 ? 20.145 -1.035 -15.309 1.00 75.62 77 PHE A CA 1
ATOM 588 C C . PHE A 1 77 ? 20.599 -0.146 -16.474 1.00 75.62 77 PHE A C 1
ATOM 590 O O . PHE A 1 77 ? 21.790 -0.103 -16.776 1.00 75.62 77 PHE A O 1
ATOM 597 N N . CYS A 1 78 ? 19.668 0.568 -17.110 1.00 77.69 78 CYS A N 1
ATOM 598 C CA . CYS A 1 78 ? 19.974 1.533 -18.174 1.00 77.69 78 CYS A CA 1
ATOM 599 C C . CYS A 1 78 ? 19.530 2.942 -17.780 1.00 77.69 78 CYS A C 1
ATOM 601 O O . CYS A 1 78 ? 20.316 3.885 -17.860 1.00 77.69 78 CYS A O 1
ATOM 603 N N . TYR A 1 79 ? 18.292 3.081 -17.293 1.00 84.38 79 TYR A N 1
ATOM 604 C CA . TYR A 1 79 ? 17.702 4.366 -16.933 1.00 84.38 79 TYR A CA 1
ATOM 605 C C . TYR A 1 79 ? 16.817 4.250 -15.685 1.00 84.38 79 TYR A C 1
ATOM 607 O O . TYR A 1 79 ? 15.964 3.368 -15.597 1.00 84.38 79 TYR A O 1
ATOM 615 N N . SER A 1 80 ? 16.988 5.158 -14.722 1.00 87.38 80 SER A N 1
ATOM 616 C CA . SER A 1 80 ? 16.430 5.027 -13.367 1.00 87.38 80 SER A CA 1
ATOM 617 C C . SER A 1 80 ? 14.901 5.016 -13.304 1.00 87.38 80 SER A C 1
ATOM 619 O O . SER A 1 80 ? 14.330 4.424 -12.381 1.00 87.38 80 SER A O 1
ATOM 621 N N . ARG A 1 81 ? 14.217 5.631 -14.281 1.00 90.06 81 ARG A N 1
ATOM 622 C CA . ARG A 1 81 ? 12.747 5.595 -14.385 1.00 90.06 81 ARG A CA 1
ATOM 623 C C . ARG A 1 81 ? 12.233 4.193 -14.695 1.00 90.06 81 ARG A C 1
ATOM 625 O O . ARG A 1 81 ? 11.257 3.781 -14.086 1.00 90.06 81 ARG A O 1
ATOM 632 N N . ASP A 1 82 ? 12.921 3.456 -15.563 1.00 86.50 82 ASP A N 1
ATOM 633 C CA . ASP A 1 82 ? 12.589 2.056 -15.831 1.00 86.50 82 ASP A CA 1
ATOM 634 C C . ASP A 1 82 ? 12.905 1.213 -14.593 1.00 86.50 82 ASP A C 1
ATOM 636 O O . ASP A 1 82 ? 12.004 0.756 -13.889 1.00 86.50 82 ASP A O 1
ATOM 640 N N . ARG A 1 83 ? 14.186 1.113 -14.225 1.00 82.94 83 ARG A N 1
ATOM 641 C CA . ARG A 1 83 ? 14.664 0.355 -13.058 1.00 82.94 83 ARG A CA 1
ATOM 642 C C . ARG A 1 83 ? 15.821 1.065 -12.373 1.00 82.94 83 ARG A C 1
ATOM 644 O O . ARG A 1 83 ? 16.668 1.671 -13.019 1.00 82.94 83 ARG A O 1
ATOM 651 N N . ALA A 1 84 ? 15.866 0.971 -11.048 1.00 86.44 84 ALA A N 1
ATOM 652 C CA . ALA A 1 84 ? 16.967 1.482 -10.240 1.00 86.44 84 ALA A CA 1
ATOM 653 C C . ALA A 1 84 ? 17.325 0.468 -9.142 1.00 86.44 84 ALA A C 1
ATOM 655 O O . ALA A 1 84 ? 16.405 -0.163 -8.604 1.00 86.44 84 ALA A O 1
ATOM 656 N N . PRO A 1 85 ? 18.613 0.334 -8.763 1.00 86.38 85 PRO A N 1
ATOM 657 C CA . PRO A 1 85 ? 19.036 -0.624 -7.742 1.00 86.38 85 PRO A CA 1
ATOM 658 C C . PRO A 1 85 ? 18.280 -0.450 -6.423 1.00 86.38 85 PRO A C 1
ATOM 660 O O . PRO A 1 85 ? 17.703 -1.404 -5.911 1.00 86.38 85 PRO A O 1
ATOM 663 N N . THR A 1 86 ? 18.187 0.780 -5.909 1.00 87.38 86 THR A N 1
ATOM 664 C CA . THR A 1 86 ? 17.504 1.042 -4.635 1.00 87.38 86 THR A CA 1
ATOM 665 C C . THR A 1 86 ? 16.017 0.686 -4.708 1.00 87.38 86 THR A C 1
ATOM 667 O O . THR A 1 86 ? 15.492 0.056 -3.794 1.00 87.38 86 THR A O 1
ATOM 670 N N . ARG A 1 87 ? 15.323 1.067 -5.797 1.00 91.75 87 ARG A N 1
ATOM 671 C CA . ARG A 1 87 ? 13.871 0.833 -5.940 1.00 91.75 87 ARG A CA 1
ATOM 672 C C . ARG A 1 87 ? 13.555 -0.652 -6.014 1.00 91.75 87 ARG A C 1
ATOM 674 O O . ARG A 1 87 ? 12.641 -1.115 -5.345 1.00 91.75 87 ARG A O 1
ATOM 681 N N . THR A 1 88 ? 14.365 -1.380 -6.774 1.00 90.31 88 THR A N 1
ATOM 682 C CA . THR A 1 88 ? 14.271 -2.835 -6.907 1.00 90.31 88 THR A CA 1
ATOM 683 C C . THR A 1 88 ? 14.309 -3.527 -5.545 1.00 90.31 88 THR A C 1
ATOM 685 O O . THR A 1 88 ? 13.546 -4.456 -5.290 1.00 90.31 88 THR A O 1
ATOM 688 N N . ARG A 1 89 ? 15.160 -3.043 -4.636 1.00 90.69 89 ARG A N 1
ATOM 689 C CA . ARG A 1 89 ? 15.276 -3.591 -3.283 1.00 90.69 89 ARG A CA 1
ATOM 690 C C . ARG A 1 89 ? 14.032 -3.316 -2.448 1.00 90.69 89 ARG A C 1
ATOM 692 O O . ARG A 1 89 ? 13.498 -4.246 -1.857 1.00 90.69 89 ARG A O 1
ATOM 699 N N . LEU A 1 90 ? 13.510 -2.087 -2.469 1.00 94.44 90 LEU A N 1
ATOM 700 C CA . LEU A 1 90 ? 12.248 -1.765 -1.789 1.00 94.44 90 LEU A CA 1
ATOM 701 C C . LEU A 1 90 ? 11.087 -2.623 -2.302 1.00 94.44 90 LEU A C 1
ATOM 703 O O . LEU A 1 90 ? 10.327 -3.168 -1.508 1.00 94.44 90 LEU A O 1
ATOM 707 N N . GLU A 1 91 ? 10.972 -2.771 -3.618 1.00 95.56 91 GLU A N 1
ATOM 708 C CA . GLU A 1 91 ? 9.948 -3.606 -4.254 1.00 95.56 91 GLU A CA 1
ATOM 709 C C . GLU A 1 91 ? 10.085 -5.074 -3.866 1.00 95.56 91 GLU A C 1
ATOM 711 O O . GLU A 1 91 ? 9.081 -5.731 -3.614 1.00 95.56 91 GLU A O 1
ATOM 716 N N . THR A 1 92 ? 11.314 -5.569 -3.728 1.00 93.44 92 THR A N 1
ATOM 717 C CA . THR A 1 92 ? 11.587 -6.939 -3.276 1.00 93.44 92 THR A CA 1
ATOM 718 C C . THR A 1 92 ? 11.174 -7.147 -1.822 1.00 93.44 92 THR A C 1
ATOM 720 O O . THR A 1 92 ? 10.483 -8.119 -1.524 1.00 93.44 92 THR A O 1
ATOM 723 N N . VAL A 1 93 ? 11.522 -6.217 -0.923 1.00 94.81 93 VAL A N 1
ATOM 724 C CA . VAL A 1 93 ? 11.097 -6.285 0.485 1.00 94.81 93 VAL A CA 1
ATOM 725 C C . VAL A 1 93 ? 9.577 -6.238 0.589 1.00 94.81 93 VAL A C 1
ATOM 727 O O . VAL A 1 93 ? 8.984 -7.087 1.245 1.00 94.81 93 VAL A O 1
ATOM 730 N N . LEU A 1 94 ? 8.926 -5.297 -0.095 1.00 96.25 94 LEU A N 1
ATOM 731 C CA . LEU A 1 94 ? 7.465 -5.205 -0.101 1.00 96.25 94 LEU A CA 1
ATOM 732 C C . LEU A 1 94 ? 6.809 -6.463 -0.678 1.00 96.25 94 LEU A C 1
ATOM 734 O O . LEU A 1 94 ? 5.815 -6.928 -0.129 1.00 96.25 94 LEU A O 1
ATOM 738 N N . SER A 1 95 ? 7.381 -7.035 -1.740 1.00 95.62 95 SER A N 1
ATOM 739 C CA . SER A 1 95 ? 6.854 -8.259 -2.347 1.00 95.62 95 SER A CA 1
ATOM 740 C C . SER A 1 95 ? 6.937 -9.453 -1.403 1.00 95.62 95 SER A C 1
ATOM 742 O O . SER A 1 95 ? 6.026 -10.277 -1.387 1.00 95.62 95 SER A O 1
ATOM 744 N N . ALA A 1 96 ? 7.996 -9.530 -0.592 1.00 94.25 96 ALA A N 1
ATOM 745 C CA . ALA A 1 96 ? 8.106 -10.533 0.458 1.00 94.25 96 ALA A CA 1
ATOM 746 C C . ALA A 1 96 ? 7.046 -10.314 1.546 1.00 94.25 96 ALA A C 1
ATOM 748 O O . ALA A 1 96 ? 6.301 -11.241 1.835 1.00 94.25 96 ALA A O 1
ATOM 749 N N . LEU A 1 97 ? 6.914 -9.086 2.063 1.00 94.25 97 LEU A N 1
ATOM 750 C CA . LEU A 1 97 ? 5.973 -8.762 3.145 1.00 94.25 97 LEU A CA 1
ATOM 751 C C . LEU A 1 97 ? 4.501 -8.963 2.757 1.00 94.25 97 LEU A C 1
ATOM 753 O O . LEU A 1 97 ? 3.691 -9.332 3.600 1.00 94.25 97 LEU A O 1
ATOM 757 N N . ILE A 1 98 ? 4.143 -8.671 1.505 1.00 93.12 98 ILE A N 1
ATOM 758 C CA . ILE A 1 98 ? 2.760 -8.734 1.002 1.00 93.12 98 ILE A CA 1
ATOM 759 C C . ILE A 1 98 ? 2.467 -10.092 0.337 1.00 93.12 98 ILE A C 1
ATOM 761 O O . ILE A 1 98 ? 1.321 -10.399 0.031 1.00 93.12 98 ILE A O 1
ATOM 765 N N . HIS A 1 99 ? 3.492 -10.923 0.124 1.00 92.88 99 HIS A N 1
ATOM 766 C CA . HIS A 1 99 ? 3.410 -12.205 -0.583 1.00 92.88 99 HIS A CA 1
ATOM 767 C C . HIS A 1 99 ? 2.926 -12.100 -2.040 1.00 92.88 99 HIS A C 1
ATOM 769 O O . HIS A 1 99 ? 2.326 -13.033 -2.574 1.00 92.88 99 HIS A O 1
ATOM 775 N N . GLY A 1 100 ? 3.232 -10.988 -2.711 1.00 92.69 100 GLY A N 1
ATOM 776 C CA . GLY A 1 100 ? 2.940 -10.808 -4.130 1.00 92.69 100 GLY A CA 1
ATOM 777 C C . GLY A 1 100 ? 3.828 -9.756 -4.792 1.00 92.69 100 GLY A C 1
ATOM 778 O O . GLY A 1 100 ? 4.271 -8.816 -4.125 1.00 92.69 100 GLY A O 1
ATOM 779 N N . PRO A 1 101 ? 4.113 -9.892 -6.096 1.00 95.06 101 PRO A N 1
ATOM 780 C CA . PRO A 1 101 ? 4.973 -8.968 -6.830 1.00 95.06 101 PRO A CA 1
ATOM 781 C C . PRO A 1 101 ? 4.451 -7.533 -6.724 1.00 95.06 101 PRO A C 1
ATOM 783 O O . PRO A 1 101 ? 3.291 -7.244 -7.026 1.00 95.06 101 PRO A O 1
ATOM 786 N N . THR A 1 102 ? 5.315 -6.632 -6.260 1.00 96.50 102 THR A N 1
ATOM 787 C CA . THR A 1 102 ? 4.938 -5.278 -5.849 1.00 96.50 102 THR A CA 1
ATOM 788 C C . THR A 1 102 ? 5.696 -4.210 -6.625 1.00 96.50 102 THR A C 1
ATOM 790 O O . THR A 1 102 ? 6.919 -4.253 -6.733 1.00 96.50 102 THR A O 1
ATOM 793 N N . LEU A 1 103 ? 4.969 -3.205 -7.111 1.00 97.00 103 LEU A N 1
ATOM 794 C CA . LEU A 1 103 ? 5.515 -1.999 -7.729 1.00 97.00 103 LEU A CA 1
ATOM 795 C C . LEU A 1 103 ? 5.298 -0.782 -6.834 1.00 97.00 103 LEU A C 1
ATOM 797 O O . LEU A 1 103 ? 4.257 -0.635 -6.191 1.00 97.00 103 LEU A O 1
ATOM 801 N N . THR A 1 104 ? 6.275 0.120 -6.836 1.00 97.62 104 THR A N 1
ATOM 802 C CA . THR A 1 104 ? 6.233 1.392 -6.105 1.00 97.62 104 THR A CA 1
ATOM 803 C C . THR A 1 104 ? 5.958 2.578 -7.025 1.00 97.62 104 THR A C 1
ATOM 805 O O . THR A 1 104 ? 6.403 2.619 -8.178 1.00 97.62 104 THR A O 1
ATOM 808 N N . TYR A 1 105 ? 5.251 3.565 -6.479 1.00 98.12 105 TYR A N 1
ATOM 809 C CA . TYR A 1 105 ? 4.798 4.786 -7.137 1.00 98.12 105 TYR A CA 1
ATOM 810 C C . TYR A 1 105 ? 5.058 6.005 -6.249 1.00 98.12 105 TYR A C 1
ATOM 812 O O . TYR A 1 105 ? 5.146 5.888 -5.027 1.00 98.12 105 TYR A O 1
ATOM 820 N N . ALA A 1 106 ? 5.117 7.189 -6.860 1.00 97.12 106 ALA A N 1
ATOM 821 C CA . ALA A 1 106 ? 5.394 8.454 -6.171 1.00 97.12 106 ALA A CA 1
ATOM 822 C C . ALA A 1 106 ? 4.409 8.793 -5.027 1.00 97.12 106 ALA A C 1
ATOM 824 O O . ALA A 1 106 ? 4.755 9.516 -4.098 1.00 97.12 106 ALA A O 1
ATOM 825 N N . SER A 1 107 ? 3.171 8.293 -5.078 1.00 97.25 107 SER A N 1
ATOM 826 C CA . SER A 1 107 ? 2.163 8.483 -4.028 1.00 97.25 107 SER A CA 1
ATOM 827 C C . SER A 1 107 ? 1.065 7.422 -4.112 1.00 97.25 107 SER A C 1
ATOM 829 O O . SER A 1 107 ? 0.921 6.749 -5.136 1.00 97.25 107 SER A O 1
ATOM 831 N N . GLY A 1 108 ? 0.245 7.304 -3.062 1.00 96.38 108 GLY A N 1
ATOM 832 C CA . GLY A 1 108 ? -0.941 6.446 -3.092 1.00 96.38 108 GLY A CA 1
ATOM 833 C C . GLY A 1 108 ? -1.891 6.790 -4.247 1.00 96.38 108 GLY A C 1
ATOM 834 O O . GLY A 1 108 ? -2.353 5.902 -4.954 1.00 96.38 108 GLY A O 1
ATOM 835 N N . LEU A 1 109 ? -2.102 8.078 -4.530 1.00 96.88 109 LEU A N 1
ATOM 836 C CA . LEU A 1 109 ? -2.947 8.512 -5.649 1.00 96.88 109 LEU A CA 1
ATOM 837 C C . LEU A 1 109 ? -2.340 8.182 -7.018 1.00 96.88 109 LEU A C 1
ATOM 839 O O . LEU A 1 109 ? -3.075 7.862 -7.950 1.00 96.88 109 LEU A O 1
ATOM 843 N N . ALA A 1 110 ? -1.011 8.203 -7.142 1.00 97.31 110 ALA A N 1
ATOM 844 C CA . ALA A 1 110 ? -0.334 7.749 -8.353 1.00 97.31 110 ALA A CA 1
ATOM 845 C C . ALA A 1 110 ? -0.512 6.236 -8.573 1.00 97.31 110 ALA A C 1
ATOM 847 O O . ALA A 1 110 ? -0.698 5.807 -9.710 1.00 97.31 110 ALA A O 1
ATOM 848 N N . ALA A 1 111 ? -0.519 5.442 -7.496 1.00 97.44 111 ALA A N 1
ATOM 849 C CA . ALA A 1 111 ? -0.846 4.018 -7.549 1.00 97.44 111 ALA A CA 1
ATOM 850 C C . ALA A 1 111 ? -2.320 3.788 -7.941 1.00 97.44 111 ALA A C 1
ATOM 852 O O . ALA A 1 111 ? -2.596 2.955 -8.802 1.00 97.44 111 ALA A O 1
ATOM 853 N N . VAL A 1 112 ? -3.258 4.575 -7.391 1.00 95.94 112 VAL A N 1
ATOM 854 C CA . VAL A 1 112 ? -4.679 4.540 -7.797 1.00 95.94 112 VAL A CA 1
ATOM 855 C C . VAL A 1 112 ? -4.832 4.830 -9.283 1.00 95.94 112 VAL A C 1
ATOM 857 O O . VAL A 1 112 ? -5.455 4.069 -10.019 1.00 95.94 112 VAL A O 1
ATOM 860 N N . HIS A 1 113 ? -4.208 5.910 -9.746 1.00 96.00 113 HIS A N 1
ATOM 861 C CA . HIS A 1 113 ? -4.222 6.269 -11.155 1.00 96.00 113 HIS A CA 1
ATOM 862 C C . HIS A 1 113 ? -3.646 5.148 -12.033 1.00 96.00 113 HIS A C 1
ATOM 864 O O . HIS A 1 113 ? -4.228 4.835 -13.071 1.00 96.00 113 HIS A O 1
ATOM 870 N N . ALA A 1 114 ? -2.546 4.519 -11.610 1.00 96.81 114 ALA A N 1
ATOM 871 C CA . ALA A 1 114 ? -1.892 3.457 -12.363 1.00 96.81 114 ALA A CA 1
ATOM 872 C C . ALA A 1 114 ? -2.789 2.225 -12.550 1.00 96.81 114 ALA A C 1
ATOM 874 O O . ALA A 1 114 ? -2.922 1.760 -13.681 1.00 96.81 114 ALA A O 1
ATOM 875 N N . TYR A 1 115 ? -3.457 1.723 -11.500 1.00 94.94 115 TYR A N 1
ATOM 876 C CA . TYR A 1 115 ? -4.335 0.560 -11.682 1.00 94.94 115 TYR A CA 1
ATOM 877 C C . TYR A 1 115 ? -5.577 0.894 -12.522 1.00 94.94 115 TYR A C 1
ATOM 879 O O . TYR A 1 115 ? -6.076 0.025 -13.233 1.00 94.94 115 TYR A O 1
ATOM 887 N N . LEU A 1 116 ? -6.075 2.138 -12.488 1.00 94.19 116 LEU A N 1
ATOM 888 C CA . LEU A 1 116 ? -7.206 2.565 -13.322 1.00 94.19 116 LEU A CA 1
ATOM 889 C C . LEU A 1 116 ? -6.824 2.616 -14.806 1.00 94.19 116 LEU A C 1
ATOM 891 O O . LEU A 1 116 ? -7.562 2.106 -15.649 1.00 94.19 116 LEU A O 1
ATOM 895 N N . VAL A 1 117 ? -5.645 3.166 -15.124 1.00 94.38 117 VAL A N 1
ATOM 896 C CA . VAL A 1 117 ? -5.082 3.154 -16.488 1.00 94.38 117 VAL A CA 1
ATOM 897 C C . VAL A 1 117 ? -4.824 1.724 -16.967 1.00 94.38 117 VAL A C 1
ATOM 899 O O . VAL A 1 117 ? -5.036 1.414 -18.142 1.00 94.38 117 VAL A O 1
ATOM 902 N N . PHE A 1 118 ? -4.377 0.854 -16.065 1.00 95.00 118 PHE A N 1
ATOM 903 C CA . PHE A 1 118 ? -4.102 -0.545 -16.356 1.00 95.00 118 PHE A CA 1
ATOM 904 C C . PHE A 1 118 ? -5.374 -1.340 -16.665 1.00 95.00 118 PHE A C 1
ATOM 906 O O . PHE A 1 118 ? -5.486 -1.918 -17.746 1.00 95.00 118 PHE A O 1
ATOM 913 N N . LEU A 1 119 ? -6.341 -1.338 -15.743 1.00 92.44 119 LEU A N 1
ATOM 914 C CA . LEU A 1 119 ? -7.553 -2.153 -15.837 1.00 92.44 119 LEU A CA 1
ATOM 915 C C . LEU A 1 119 ? -8.562 -1.615 -16.850 1.00 92.44 119 LEU A C 1
ATOM 917 O O . LEU A 1 119 ? -9.358 -2.391 -17.376 1.00 92.44 119 LEU A O 1
ATOM 921 N N . LYS A 1 120 ? -8.549 -0.301 -17.114 1.00 91.19 120 LYS A N 1
ATOM 922 C CA . LYS A 1 120 ? -9.496 0.385 -18.010 1.00 91.19 120 LYS A CA 1
ATOM 923 C C . LYS A 1 120 ? -10.953 -0.018 -17.718 1.00 91.19 120 LYS A C 1
ATOM 925 O O . LYS A 1 120 ? -11.660 -0.476 -18.624 1.00 91.19 120 LYS A O 1
ATOM 930 N N . PRO A 1 121 ? -11.405 0.081 -16.454 1.00 87.44 121 PRO A N 1
ATOM 931 C CA . PRO A 1 121 ? -12.715 -0.418 -16.074 1.00 87.44 121 PRO A CA 1
ATOM 932 C C . PRO A 1 121 ? -13.821 0.379 -16.772 1.00 87.44 121 PRO A C 1
ATOM 934 O O . PRO A 1 121 ? -13.781 1.604 -16.840 1.00 87.44 121 PRO A O 1
ATOM 937 N N . LYS A 1 122 ? -14.851 -0.322 -17.255 1.00 83.62 122 LYS A N 1
ATOM 938 C CA . LYS A 1 122 ? -16.086 0.314 -17.754 1.00 83.62 122 LYS A CA 1
ATOM 939 C C . LYS A 1 122 ? -17.066 0.666 -16.635 1.00 83.62 122 LYS A C 1
ATOM 941 O O . LYS A 1 122 ? -17.975 1.463 -16.840 1.00 83.62 122 LYS A O 1
ATOM 946 N N . ARG A 1 123 ? -16.920 0.015 -15.482 1.00 81.94 123 ARG A N 1
ATOM 947 C CA . ARG A 1 123 ? -17.736 0.193 -14.280 1.00 81.94 123 ARG A CA 1
ATOM 948 C C . ARG A 1 123 ? -16.850 -0.031 -13.068 1.00 81.94 123 ARG A C 1
ATOM 950 O O . ARG A 1 123 ? -16.041 -0.958 -13.085 1.00 81.94 123 ARG A O 1
ATOM 957 N N . ILE A 1 124 ? -17.015 0.786 -12.037 1.00 82.75 124 ILE A N 1
ATOM 958 C CA . ILE A 1 124 ? -16.319 0.616 -10.759 1.00 82.75 124 ILE A CA 1
ATOM 959 C C . ILE A 1 124 ? -17.376 0.607 -9.669 1.00 82.75 124 ILE A C 1
ATOM 961 O O . ILE A 1 124 ? -18.201 1.512 -9.600 1.00 82.75 124 ILE A O 1
ATOM 965 N N . ALA A 1 125 ? -17.347 -0.413 -8.820 1.00 78.50 125 ALA A N 1
ATOM 966 C CA . ALA A 1 125 ? -18.093 -0.389 -7.577 1.00 78.50 125 ALA A CA 1
ATOM 967 C C . ALA A 1 125 ? -17.152 0.112 -6.479 1.00 78.50 125 ALA A C 1
ATOM 969 O O . ALA A 1 125 ? -16.190 -0.576 -6.144 1.00 78.50 125 ALA A O 1
ATOM 970 N N . ILE A 1 126 ? -17.393 1.320 -5.968 1.00 74.81 126 ILE A N 1
ATOM 971 C CA . ILE A 1 126 ? -16.643 1.895 -4.846 1.00 74.81 126 ILE A CA 1
ATOM 972 C C . ILE A 1 126 ? -17.628 2.354 -3.768 1.00 74.81 126 ILE A C 1
ATOM 974 O O . ILE A 1 126 ? -18.629 2.996 -4.070 1.00 74.81 126 ILE A O 1
ATOM 978 N N . GLY A 1 127 ? -17.389 1.933 -2.529 1.00 69.81 127 GLY A N 1
ATOM 979 C CA . GLY A 1 127 ? -18.179 2.301 -1.360 1.00 69.81 127 GLY A CA 1
ATOM 980 C C . GLY A 1 127 ? -17.577 3.550 -0.736 1.00 69.81 127 GLY A C 1
ATOM 981 O O . GLY A 1 127 ? -17.041 4.404 -1.447 1.00 69.81 127 GLY A O 1
ATOM 982 N N . ASP A 1 128 ? -17.569 3.612 0.590 1.00 71.19 128 ASP A N 1
ATOM 983 C CA . ASP A 1 128 ? -16.821 4.647 1.292 1.00 71.19 128 ASP A CA 1
ATOM 984 C C . ASP A 1 128 ? -15.316 4.377 1.169 1.00 71.19 128 ASP A C 1
ATOM 986 O O . ASP A 1 128 ? -14.763 3.429 1.725 1.00 71.19 128 ASP A O 1
ATOM 990 N N . GLY A 1 129 ? -14.651 5.211 0.373 1.00 75.56 129 GLY A N 1
ATOM 991 C CA . GLY A 1 129 ? -13.212 5.172 0.141 1.00 75.56 129 GLY A CA 1
ATOM 992 C C . GLY A 1 129 ? -12.540 6.481 0.540 1.00 75.56 129 GLY A C 1
ATOM 993 O O . GLY A 1 129 ? -13.187 7.501 0.782 1.00 75.56 129 GLY A O 1
ATOM 994 N N . TYR A 1 130 ? -11.208 6.483 0.572 1.00 85.62 130 TYR A N 1
ATOM 995 C CA . TYR A 1 130 ? -10.451 7.715 0.784 1.00 85.62 130 TYR A CA 1
ATOM 996 C C . TYR A 1 130 ? -10.821 8.772 -0.270 1.00 85.62 130 TYR A C 1
ATOM 998 O O . TYR A 1 130 ? -10.799 8.495 -1.472 1.00 85.62 130 TYR A O 1
ATOM 1006 N N . TYR A 1 131 ? -11.108 10.003 0.171 1.00 85.12 131 TYR A N 1
ATOM 1007 C CA . TYR A 1 131 ? -11.612 11.071 -0.703 1.00 85.12 131 TYR A CA 1
ATOM 1008 C C . TYR A 1 131 ? -10.720 11.322 -1.929 1.00 85.12 131 TYR A C 1
ATOM 1010 O O . TYR A 1 131 ? -11.225 11.584 -3.016 1.00 85.12 131 TYR A O 1
ATOM 1018 N N . GLY A 1 132 ? -9.395 11.218 -1.779 1.00 88.00 132 GLY A N 1
ATOM 1019 C CA . GLY A 1 132 ? -8.465 11.419 -2.888 1.00 88.00 132 GLY A CA 1
ATOM 1020 C C . GLY A 1 132 ? -8.558 10.298 -3.924 1.00 88.00 132 GLY A C 1
ATOM 1021 O O . GLY A 1 132 ? -8.494 10.562 -5.121 1.00 88.00 132 GLY A O 1
ATOM 1022 N N . SER A 1 133 ? -8.774 9.055 -3.484 1.00 87.88 133 SER A N 1
ATOM 1023 C CA . SER A 1 133 ? -8.997 7.917 -4.382 1.00 87.88 133 SER A CA 1
ATOM 1024 C C . SER A 1 133 ? -10.290 8.107 -5.177 1.00 87.88 133 SER A C 1
ATOM 1026 O O . SER A 1 133 ? -10.292 7.909 -6.391 1.00 87.88 133 SER A O 1
ATOM 1028 N N . LEU A 1 134 ? -11.354 8.590 -4.521 1.00 87.81 134 LEU A N 1
ATOM 1029 C CA . LEU A 1 134 ? -12.611 8.962 -5.179 1.00 87.81 134 LEU A CA 1
ATOM 1030 C C . LEU A 1 134 ? -12.410 10.102 -6.188 1.00 87.81 134 LEU A C 1
ATOM 1032 O O . LEU A 1 134 ? -12.924 10.033 -7.298 1.00 87.81 134 LEU A O 1
ATOM 1036 N N . GLN A 1 135 ? -11.614 11.123 -5.861 1.00 88.94 135 GLN A N 1
ATOM 1037 C CA . GLN A 1 135 ? -11.302 12.215 -6.792 1.00 88.94 135 GLN A CA 1
ATOM 1038 C C . GLN A 1 135 ? -10.523 11.737 -8.024 1.00 88.94 135 GLN A C 1
ATOM 1040 O O . GLN A 1 135 ? -10.846 12.140 -9.139 1.00 88.94 135 GLN A O 1
ATOM 1045 N N . VAL A 1 136 ? -9.535 10.853 -7.857 1.00 90.81 136 VAL A N 1
ATOM 1046 C CA . VAL A 1 136 ? -8.808 10.262 -8.995 1.00 90.81 136 VAL A CA 1
ATOM 1047 C C . VAL A 1 136 ? -9.740 9.406 -9.855 1.00 90.81 136 VAL A C 1
ATOM 1049 O O . VAL A 1 136 ? -9.679 9.486 -11.083 1.00 90.81 136 VAL A O 1
ATOM 1052 N N . ALA A 1 137 ? -10.626 8.624 -9.234 1.00 87.75 137 ALA A N 1
ATOM 1053 C CA . ALA A 1 137 ? -11.644 7.862 -9.946 1.00 87.75 137 ALA A CA 1
ATOM 1054 C C . ALA A 1 137 ? -12.585 8.793 -10.736 1.00 87.75 137 ALA A C 1
ATOM 1056 O O . ALA A 1 137 ? -12.802 8.566 -11.925 1.00 87.75 137 ALA A O 1
ATOM 1057 N N . ASN A 1 138 ? -13.054 9.888 -10.129 1.00 87.19 138 ASN A N 1
ATOM 1058 C CA . ASN A 1 138 ? -13.906 10.890 -10.780 1.00 87.19 138 ASN A CA 1
ATOM 1059 C C . ASN A 1 138 ? -13.212 11.558 -11.977 1.00 87.19 138 ASN A C 1
ATOM 1061 O O . ASN A 1 138 ? -13.842 11.768 -13.011 1.00 87.19 138 ASN A O 1
ATOM 1065 N N . LEU A 1 139 ? -11.911 11.851 -11.888 1.00 88.69 139 LEU A N 1
ATOM 1066 C CA . LEU A 1 139 ? -11.144 12.355 -13.035 1.00 88.69 139 LEU A CA 1
ATOM 1067 C C . LEU A 1 139 ? -11.118 11.333 -14.178 1.00 88.69 139 LEU A C 1
ATOM 1069 O O . LEU A 1 139 ? -11.357 11.678 -15.332 1.00 88.69 139 LEU A O 1
ATOM 1073 N N . HIS A 1 140 ? -10.888 10.056 -13.867 1.00 87.94 140 HIS A N 1
ATOM 1074 C CA . HIS A 1 140 ? -10.980 8.977 -14.857 1.00 87.94 140 HIS A CA 1
ATOM 1075 C C . HIS A 1 140 ? -12.385 8.850 -15.451 1.00 87.94 140 HIS A C 1
ATOM 1077 O O . HIS A 1 140 ? -12.525 8.585 -16.645 1.00 87.94 140 HIS A O 1
ATOM 1083 N N . GLN A 1 141 ? -13.422 9.071 -14.642 1.00 84.94 141 GLN A N 1
ATOM 1084 C CA . GLN A 1 141 ? -14.814 9.046 -15.084 1.00 84.94 141 GLN A CA 1
ATOM 1085 C C . GLN A 1 141 ? -15.081 10.123 -16.127 1.00 84.94 141 GLN A C 1
ATOM 1087 O O . GLN A 1 141 ? -15.644 9.831 -17.178 1.00 84.94 141 GLN A O 1
ATOM 1092 N N . GLN A 1 142 ? -14.610 11.344 -15.878 1.00 84.69 142 GLN A N 1
ATOM 1093 C CA . GLN A 1 142 ? -14.730 12.454 -16.822 1.00 84.69 142 GLN A CA 1
ATOM 1094 C C . GLN A 1 142 ? -14.021 12.169 -18.155 1.00 84.69 142 GLN A C 1
ATOM 1096 O O . GLN A 1 142 ? -14.481 12.625 -19.197 1.00 84.69 142 GLN A O 1
ATOM 1101 N N . LEU A 1 143 ? -12.931 11.395 -18.135 1.00 85.00 143 LEU A N 1
ATOM 1102 C CA . LEU A 1 143 ? -12.154 11.059 -19.333 1.00 85.00 143 LEU A CA 1
ATOM 1103 C C . LEU A 1 143 ? -12.734 9.898 -20.151 1.00 85.00 143 LEU A C 1
ATOM 1105 O O . LEU A 1 143 ? -12.508 9.834 -21.356 1.00 85.00 143 LEU A O 1
ATOM 1109 N N . THR A 1 144 ? -13.428 8.956 -19.512 1.00 83.75 144 THR A N 1
ATOM 1110 C CA . THR A 1 144 ? -13.792 7.669 -20.142 1.00 83.75 144 THR A CA 1
ATOM 1111 C C . THR A 1 144 ? -15.286 7.344 -20.102 1.00 83.75 144 THR A C 1
ATOM 1113 O O . THR A 1 144 ? -15.722 6.437 -20.807 1.00 83.75 144 THR A O 1
ATOM 1116 N N . GLY A 1 145 ? -16.081 8.080 -19.318 1.00 77.06 145 GLY A N 1
ATOM 1117 C CA . GLY A 1 145 ? -17.535 7.930 -19.234 1.00 77.06 145 GLY A CA 1
ATOM 1118 C C . GLY A 1 145 ? -18.024 6.685 -18.484 1.00 77.06 145 GLY A C 1
ATOM 1119 O O . GLY A 1 145 ? -19.136 6.233 -18.744 1.00 77.06 145 GLY A O 1
ATOM 1120 N N . TRP A 1 146 ? -17.214 6.094 -17.595 1.00 77.31 146 TRP A N 1
ATOM 1121 C CA . TRP A 1 146 ? -17.617 4.916 -16.811 1.00 77.31 146 TRP A CA 1
ATOM 1122 C C . TRP A 1 146 ? -18.683 5.243 -15.738 1.00 77.31 146 TRP A C 1
ATOM 1124 O O . TRP A 1 146 ? -18.921 6.401 -15.393 1.00 77.31 146 TRP A O 1
ATOM 1134 N N . GLU A 1 147 ? -19.346 4.213 -15.203 1.00 63.50 147 GLU A N 1
ATOM 1135 C CA . GLU A 1 147 ? -20.432 4.350 -14.214 1.00 63.50 147 GLU A CA 1
ATOM 1136 C C . GLU A 1 147 ? -20.054 3.781 -12.833 1.00 63.50 147 GLU A C 1
ATOM 1138 O O . GLU A 1 147 ? -19.545 2.656 -12.737 1.00 63.50 147 GLU A O 1
ATOM 1143 N N . ALA A 1 148 ? -20.327 4.547 -11.769 1.00 62.34 148 ALA A N 1
ATOM 1144 C CA . ALA A 1 148 ? -20.119 4.131 -10.383 1.00 62.34 148 ALA A CA 1
ATOM 1145 C C . ALA A 1 148 ? -21.296 3.323 -9.836 1.00 62.34 148 ALA A C 1
ATOM 1147 O O . ALA A 1 148 ? -22.445 3.747 -9.911 1.00 62.34 148 ALA A O 1
ATOM 1148 N N . LEU A 1 149 ? -20.989 2.155 -9.270 1.00 59.12 149 LEU A N 1
ATOM 1149 C CA . LEU A 1 149 ? -21.956 1.225 -8.693 1.00 59.12 149 LEU A CA 1
ATOM 1150 C C . LEU A 1 149 ? -21.806 1.147 -7.166 1.00 59.12 149 LEU A C 1
ATOM 1152 O O . LEU A 1 149 ? -20.710 1.283 -6.627 1.00 59.12 149 LEU A O 1
ATOM 1156 N N . SER A 1 150 ? -22.907 0.869 -6.468 1.00 51.16 150 SER A N 1
ATOM 1157 C CA . SER A 1 150 ? -22.888 0.583 -5.027 1.00 51.16 150 SER A CA 1
ATOM 1158 C C . SER A 1 150 ? -22.277 -0.800 -4.740 1.00 51.16 150 SER A C 1
ATOM 1160 O O . SER A 1 150 ? -22.577 -1.771 -5.436 1.00 51.16 150 SER A O 1
ATOM 1162 N N . ILE A 1 151 ? -21.430 -0.885 -3.704 1.00 54.00 151 ILE A N 1
ATOM 1163 C CA . ILE A 1 151 ? -20.579 -2.043 -3.348 1.00 54.00 151 ILE A CA 1
ATOM 1164 C C . ILE A 1 151 ? -21.316 -3.235 -2.718 1.00 54.00 151 ILE A C 1
ATOM 1166 O O . ILE A 1 151 ? -20.691 -4.263 -2.491 1.00 54.00 151 ILE A O 1
ATOM 1170 N N . ARG A 1 152 ? -22.628 -3.158 -2.469 1.00 51.56 152 ARG A N 1
ATOM 1171 C CA . ARG A 1 152 ? -23.383 -4.043 -1.551 1.00 51.56 152 ARG A CA 1
ATOM 1172 C C . ARG A 1 152 ? -23.401 -5.565 -1.866 1.00 51.56 152 ARG A C 1
ATOM 1174 O O . ARG A 1 152 ? -24.177 -6.306 -1.280 1.00 51.56 152 ARG A O 1
ATOM 1181 N N . ARG A 1 153 ? -22.571 -6.081 -2.780 1.00 51.53 153 ARG A N 1
ATOM 1182 C CA . ARG A 1 153 ? -22.351 -7.514 -3.024 1.00 51.53 153 ARG A CA 1
ATOM 1183 C C . ARG A 1 153 ? -20.862 -7.860 -3.092 1.00 51.53 153 ARG A C 1
ATOM 1185 O O . ARG A 1 153 ? -20.139 -7.399 -3.969 1.00 51.53 153 ARG A O 1
ATOM 1192 N N . SER A 1 154 ? -20.478 -8.713 -2.150 1.00 57.69 154 SER A N 1
ATOM 1193 C CA . SER A 1 154 ? -19.153 -9.220 -1.793 1.00 57.69 154 SER A CA 1
ATOM 1194 C C . SER A 1 154 ? -18.292 -9.745 -2.951 1.00 57.69 154 SER A C 1
ATOM 1196 O O . SER A 1 154 ? -18.798 -10.133 -4.005 1.00 57.69 154 SER A O 1
ATOM 1198 N N . ALA A 1 155 ? -16.981 -9.823 -2.695 1.00 58.75 155 ALA A N 1
ATOM 1199 C CA . ALA A 1 155 ? -15.926 -10.338 -3.576 1.00 58.75 155 ALA A CA 1
ATOM 1200 C C . ALA A 1 155 ? -16.321 -11.577 -4.404 1.00 58.75 155 ALA A C 1
ATOM 1202 O O . ALA A 1 155 ? -16.121 -11.592 -5.617 1.00 58.75 155 ALA A O 1
ATOM 1203 N N . ASP A 1 156 ? -16.960 -12.572 -3.783 1.00 61.78 156 ASP A N 1
ATOM 1204 C CA . ASP A 1 156 ? -17.363 -13.817 -4.450 1.00 61.78 156 ASP A CA 1
ATOM 1205 C C . ASP A 1 156 ? -18.373 -13.599 -5.586 1.00 61.78 156 ASP A C 1
ATOM 1207 O O . ASP A 1 156 ? -18.303 -14.235 -6.639 1.00 61.78 156 ASP A O 1
ATOM 1211 N N . GLU A 1 157 ? -19.332 -12.692 -5.399 1.00 63.97 157 GLU A N 1
ATOM 1212 C CA . GLU A 1 157 ? -20.334 -12.364 -6.416 1.00 63.97 157 GLU A CA 1
ATOM 1213 C C . GLU A 1 157 ? -19.728 -11.498 -7.529 1.00 63.97 157 GLU A C 1
ATOM 1215 O O . GLU A 1 157 ? -20.124 -11.610 -8.693 1.00 63.97 157 GLU A O 1
ATOM 1220 N N . ALA A 1 158 ? -18.727 -10.679 -7.190 1.00 67.50 158 ALA A N 1
ATOM 1221 C CA . ALA A 1 158 ? -17.942 -9.914 -8.151 1.00 67.50 158 ALA A CA 1
ATOM 1222 C C . ALA A 1 158 ? -17.106 -10.851 -9.046 1.00 67.50 158 ALA A C 1
ATOM 1224 O O . ALA A 1 158 ? -17.175 -10.762 -10.276 1.00 67.50 158 ALA A O 1
ATOM 1225 N N . HIS A 1 159 ? -16.398 -11.819 -8.457 1.00 67.69 159 HIS A N 1
ATOM 1226 C CA . HIS A 1 159 ? -15.594 -12.803 -9.188 1.00 67.69 159 HIS A CA 1
ATOM 1227 C C . HIS A 1 159 ? -16.438 -13.737 -10.059 1.00 67.69 159 HIS A C 1
ATOM 1229 O O . HIS A 1 159 ? -16.069 -13.978 -11.209 1.00 67.69 159 HIS A O 1
ATOM 1235 N N . LYS A 1 160 ? -17.618 -14.183 -9.596 1.00 71.25 160 LYS A N 1
ATOM 1236 C CA . LYS A 1 160 ? -18.579 -14.950 -10.425 1.00 71.25 160 LYS A CA 1
ATOM 1237 C C . LYS A 1 160 ? -18.987 -14.220 -11.707 1.00 71.25 160 LYS A C 1
ATOM 1239 O O . LYS A 1 160 ? -19.376 -14.856 -12.683 1.00 71.25 160 LYS A O 1
ATOM 1244 N N . ARG A 1 161 ? -18.903 -12.889 -11.713 1.00 76.00 161 ARG A N 1
ATOM 1245 C CA . ARG A 1 161 ? -19.234 -12.020 -12.852 1.00 76.00 161 ARG A CA 1
ATOM 1246 C C . ARG A 1 161 ? -17.998 -11.559 -13.631 1.00 76.00 161 ARG A C 1
ATOM 1248 O O . ARG A 1 161 ? -18.133 -10.734 -14.531 1.00 76.00 161 ARG A O 1
ATOM 1255 N N . GLY A 1 162 ? -16.814 -12.081 -13.300 1.00 78.38 162 GLY A N 1
ATOM 1256 C CA . GLY A 1 162 ? -15.543 -11.727 -13.934 1.00 78.38 162 GLY A CA 1
ATOM 1257 C C . GLY A 1 162 ? -15.009 -10.344 -13.552 1.00 78.38 162 GLY A C 1
ATOM 1258 O O . GLY A 1 162 ? -14.196 -9.792 -14.291 1.00 78.38 162 GLY A O 1
ATOM 1259 N N . ALA A 1 163 ? -15.474 -9.755 -12.445 1.00 85.81 163 ALA A N 1
ATOM 1260 C CA . ALA A 1 163 ? -14.929 -8.499 -11.939 1.00 85.81 163 ALA A CA 1
ATOM 1261 C C . ALA A 1 163 ? -13.602 -8.733 -11.205 1.00 85.81 163 ALA A C 1
ATOM 1263 O O . ALA A 1 163 ? -13.367 -9.813 -10.670 1.00 85.81 163 A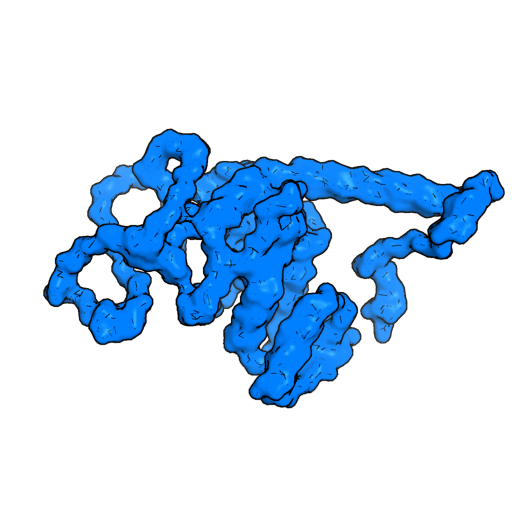LA A O 1
ATOM 1264 N N . TYR A 1 164 ? -12.756 -7.704 -11.165 1.00 90.00 164 TYR A N 1
ATOM 1265 C CA . TYR A 1 164 ? -11.528 -7.707 -10.373 1.00 90.00 164 TYR A CA 1
ATOM 1266 C C . TYR A 1 164 ? -11.757 -7.010 -9.035 1.00 90.00 164 TYR A C 1
ATOM 1268 O O . TYR A 1 164 ? -12.429 -5.978 -8.983 1.00 90.00 164 TYR A O 1
ATOM 1276 N N . LEU A 1 165 ? -11.169 -7.551 -7.972 1.00 88.38 165 LEU A N 1
ATOM 1277 C CA . LEU A 1 165 ? -11.207 -6.983 -6.632 1.00 88.38 165 LEU A CA 1
ATOM 1278 C C . LEU A 1 165 ? -9.906 -6.241 -6.333 1.00 88.38 165 LEU A C 1
ATOM 1280 O O . LEU A 1 165 ? -8.814 -6.805 -6.412 1.00 88.38 165 LEU A O 1
ATOM 1284 N N . ILE A 1 166 ? -10.029 -4.978 -5.939 1.00 91.12 166 ILE A N 1
ATOM 1285 C CA . ILE A 1 166 ? -8.905 -4.159 -5.490 1.00 91.12 166 ILE A CA 1
ATOM 1286 C C . ILE A 1 166 ? -9.169 -3.762 -4.047 1.00 91.12 166 ILE A C 1
ATOM 1288 O O . ILE A 1 166 ? -10.233 -3.222 -3.749 1.00 91.12 166 ILE A O 1
ATOM 1292 N N . ILE A 1 167 ? -8.203 -4.009 -3.166 1.00 89.88 167 ILE A N 1
ATOM 1293 C CA . ILE A 1 167 ? -8.297 -3.624 -1.755 1.00 89.88 167 ILE A CA 1
ATOM 1294 C C . ILE A 1 167 ? -7.261 -2.539 -1.469 1.00 89.88 167 ILE A C 1
ATOM 1296 O O . ILE A 1 167 ? -6.062 -2.759 -1.636 1.00 89.88 167 ILE A O 1
ATOM 1300 N N . ASP A 1 168 ? -7.722 -1.366 -1.029 1.00 92.12 168 ASP A N 1
ATOM 1301 C CA . ASP A 1 168 ? -6.860 -0.368 -0.392 1.00 92.12 168 ASP A CA 1
ATOM 1302 C C . ASP A 1 168 ? -6.597 -0.813 1.052 1.00 92.12 168 ASP A C 1
ATOM 1304 O O . ASP A 1 168 ? -7.418 -0.625 1.949 1.00 92.12 168 ASP A O 1
ATOM 1308 N N . SER A 1 169 ? -5.445 -1.442 1.263 1.00 91.56 169 SER A N 1
ATOM 1309 C CA . SER A 1 169 ? -5.031 -2.014 2.544 1.00 91.56 169 SER A CA 1
ATOM 1310 C C . SER A 1 169 ? -4.157 -1.049 3.348 1.00 91.56 169 SER A C 1
ATOM 1312 O O . SER A 1 169 ? -3.404 -1.452 4.232 1.00 91.56 169 SER A O 1
ATOM 1314 N N . THR A 1 170 ? -4.249 0.261 3.082 1.00 90.69 170 THR A N 1
ATOM 1315 C CA . THR A 1 170 ? -3.463 1.291 3.782 1.00 90.69 170 THR A CA 1
ATOM 1316 C C . THR A 1 170 ? -3.601 1.219 5.308 1.00 90.69 170 THR A C 1
ATOM 1318 O O . THR A 1 170 ? -2.623 1.468 6.015 1.00 90.69 170 THR A O 1
ATOM 1321 N N . LEU A 1 171 ? -4.796 0.891 5.816 1.00 89.00 171 LEU A N 1
ATOM 1322 C CA . LEU A 1 171 ? -5.081 0.755 7.253 1.00 89.00 171 LEU A CA 1
ATOM 1323 C C . LEU A 1 171 ? -4.933 -0.683 7.781 1.00 89.00 171 LEU A C 1
ATOM 1325 O O . LEU A 1 171 ? -4.977 -0.888 8.991 1.00 89.00 171 LEU A O 1
ATOM 1329 N N . GLY A 1 172 ? -4.716 -1.655 6.894 1.00 88.94 172 GLY A N 1
ATOM 1330 C CA . GLY A 1 172 ? -4.434 -3.053 7.216 1.00 88.94 172 GLY A CA 1
ATOM 1331 C C . GLY A 1 172 ? -3.100 -3.490 6.608 1.00 88.94 172 GLY A C 1
ATOM 1332 O O . GLY A 1 172 ? -3.103 -4.330 5.711 1.00 88.94 172 GLY A O 1
ATOM 1333 N N . PRO A 1 173 ? -1.956 -2.905 7.018 1.00 90.94 173 PRO A N 1
ATOM 1334 C CA . PRO A 1 173 ? -0.653 -3.301 6.486 1.00 90.94 173 PRO A CA 1
ATOM 1335 C C . PRO A 1 173 ? -0.335 -4.777 6.814 1.00 90.94 173 PRO A C 1
ATOM 1337 O O . PRO A 1 173 ? -0.957 -5.353 7.717 1.00 90.94 173 PRO A O 1
ATOM 1340 N N . PRO A 1 174 ? 0.671 -5.386 6.151 1.00 90.94 174 PRO A N 1
ATOM 1341 C CA . PRO A 1 174 ? 1.101 -6.751 6.431 1.00 90.94 174 PRO A CA 1
ATOM 1342 C C . PRO A 1 174 ? 1.318 -7.013 7.920 1.00 90.94 174 PRO A C 1
ATOM 1344 O O . PRO A 1 174 ? 1.886 -6.186 8.637 1.00 90.94 174 PRO A O 1
ATOM 1347 N N . GLY A 1 175 ? 0.845 -8.174 8.371 1.00 87.31 175 GLY A N 1
ATOM 1348 C CA . GLY A 1 175 ? 0.793 -8.562 9.781 1.00 87.31 175 GLY A CA 1
ATOM 1349 C C . GLY A 1 175 ? -0.558 -8.300 10.457 1.00 87.31 175 GLY A C 1
ATOM 1350 O O . GLY A 1 175 ? -0.851 -8.968 11.444 1.00 87.31 175 GLY A O 1
ATOM 1351 N N . LEU A 1 176 ? -1.397 -7.395 9.929 1.00 87.75 176 LEU A N 1
ATOM 1352 C CA . LEU A 1 176 ? -2.771 -7.186 10.421 1.00 87.75 176 LEU A CA 1
ATOM 1353 C C . LEU A 1 176 ? -3.838 -7.850 9.546 1.00 87.75 176 LEU A C 1
ATOM 1355 O O . LEU A 1 176 ? -4.843 -8.327 10.066 1.00 87.75 176 LEU A O 1
ATOM 1359 N N . GLN A 1 177 ? -3.635 -7.865 8.229 1.00 86.44 177 GLN A N 1
ATOM 1360 C CA . GLN A 1 177 ? -4.561 -8.448 7.263 1.00 86.44 177 GLN A CA 1
ATOM 1361 C C . GLN A 1 177 ? -3.778 -9.065 6.102 1.00 86.44 177 GLN A C 1
ATOM 1363 O O . GLN A 1 177 ? -2.712 -8.569 5.737 1.00 86.44 177 GLN A O 1
ATOM 1368 N N . ASP A 1 178 ? -4.327 -10.129 5.518 1.00 88.19 178 ASP A N 1
ATOM 1369 C CA . ASP A 1 178 ? -3.881 -10.683 4.239 1.00 88.19 178 ASP A CA 1
ATOM 1370 C C . ASP A 1 178 ? -5.007 -10.519 3.204 1.00 88.19 178 ASP A C 1
ATOM 1372 O O . ASP A 1 178 ? -5.921 -11.345 3.140 1.00 88.19 178 ASP A O 1
ATOM 1376 N N . PRO A 1 179 ? -4.996 -9.434 2.410 1.00 88.62 179 PRO A N 1
ATOM 1377 C CA . PRO A 1 179 ? -6.043 -9.194 1.423 1.00 88.62 179 PRO A CA 1
ATOM 1378 C C . PRO A 1 179 ? -6.050 -10.209 0.269 1.00 88.62 179 PRO A C 1
ATOM 1380 O O . PRO A 1 179 ? -7.100 -10.414 -0.341 1.00 88.62 179 PRO A O 1
ATOM 1383 N N . PHE A 1 180 ? -4.930 -10.877 -0.034 1.00 89.56 180 PHE A N 1
ATOM 1384 C CA . PHE A 1 180 ? -4.911 -11.930 -1.056 1.00 89.56 180 PHE A CA 1
ATOM 1385 C C . PHE A 1 180 ? -5.664 -13.175 -0.585 1.00 89.56 180 PHE A C 1
ATOM 1387 O O . PHE A 1 180 ? -6.376 -13.789 -1.380 1.00 89.56 180 PHE A O 1
ATOM 1394 N N . ALA A 1 181 ? -5.604 -13.494 0.713 1.00 86.81 181 ALA A N 1
ATOM 1395 C CA . ALA A 1 181 ? -6.451 -14.525 1.317 1.00 86.81 181 ALA A CA 1
ATOM 1396 C C . ALA A 1 181 ? -7.954 -14.178 1.264 1.00 86.81 181 ALA A C 1
ATOM 1398 O O . ALA A 1 181 ? -8.792 -15.073 1.325 1.00 86.81 181 ALA A O 1
ATOM 1399 N N . LEU A 1 182 ? -8.296 -12.894 1.103 1.00 83.75 182 LEU A N 1
ATOM 1400 C CA . LEU A 1 182 ? -9.667 -12.401 0.907 1.00 83.75 182 LEU A CA 1
ATOM 1401 C C . LEU A 1 182 ? -10.071 -12.301 -0.576 1.00 83.75 182 LEU A C 1
ATOM 1403 O O . LEU A 1 182 ? -11.142 -11.783 -0.886 1.00 83.75 182 LEU A O 1
ATOM 1407 N N . GLY A 1 183 ? -9.223 -12.771 -1.498 1.00 85.81 183 GLY A N 1
ATOM 1408 C CA . GLY A 1 183 ? -9.504 -12.781 -2.934 1.00 85.81 183 GLY A CA 1
ATOM 1409 C C . GLY A 1 183 ? -9.135 -11.494 -3.676 1.00 85.81 183 GLY A C 1
ATOM 1410 O O . GLY A 1 183 ? -9.623 -11.277 -4.781 1.00 85.81 183 GLY A O 1
ATOM 1411 N N . ALA A 1 184 ? -8.297 -10.615 -3.118 1.00 89.19 184 ALA A N 1
ATOM 1412 C CA . ALA A 1 184 ? -7.832 -9.443 -3.862 1.00 89.19 184 ALA A CA 1
ATOM 1413 C C . ALA A 1 184 ? -7.047 -9.845 -5.127 1.00 89.19 184 ALA A C 1
ATOM 1415 O O . ALA A 1 184 ? -6.203 -10.737 -5.099 1.00 89.19 184 ALA A O 1
ATOM 1416 N N . ASP A 1 185 ? -7.280 -9.140 -6.233 1.00 92.94 185 ASP A N 1
ATOM 1417 C CA . ASP A 1 185 ? -6.468 -9.234 -7.449 1.00 92.94 185 ASP A CA 1
ATOM 1418 C C . ASP A 1 185 ? -5.311 -8.220 -7.424 1.00 92.94 185 ASP A C 1
ATOM 1420 O O . ASP A 1 185 ? -4.215 -8.499 -7.919 1.00 92.94 185 ASP A O 1
ATOM 1424 N N . ILE A 1 186 ? -5.552 -7.044 -6.828 1.00 95.75 186 ILE A N 1
ATOM 1425 C CA . ILE A 1 186 ? -4.549 -6.006 -6.562 1.00 95.75 186 ILE A CA 1
ATOM 1426 C C . ILE A 1 186 ? -4.724 -5.499 -5.132 1.00 95.75 186 ILE A C 1
ATOM 1428 O O . ILE A 1 186 ? -5.828 -5.151 -4.713 1.00 95.75 186 ILE A O 1
ATOM 1432 N N . ILE A 1 187 ? -3.618 -5.380 -4.406 1.00 95.38 187 ILE A N 1
ATOM 1433 C CA . ILE A 1 187 ? -3.567 -4.694 -3.118 1.00 95.38 187 ILE A CA 1
ATOM 1434 C C . ILE A 1 187 ? -2.891 -3.350 -3.323 1.00 95.38 187 ILE A C 1
ATOM 1436 O O . ILE A 1 187 ? -1.746 -3.272 -3.770 1.00 95.38 187 ILE A O 1
ATOM 1440 N N . MET A 1 188 ? -3.596 -2.284 -2.975 1.00 96.19 188 MET A N 1
ATOM 1441 C CA . MET A 1 188 ? -3.059 -0.936 -2.965 1.00 96.19 188 MET A CA 1
ATOM 1442 C C . MET A 1 188 ? -2.693 -0.554 -1.532 1.00 96.19 188 MET A C 1
ATOM 1444 O O . MET A 1 188 ? -3.462 -0.794 -0.606 1.00 96.19 188 MET A O 1
ATOM 1448 N N . HIS A 1 189 ? -1.527 0.062 -1.344 1.00 96.75 189 HIS A N 1
ATOM 1449 C CA . HIS A 1 189 ? -1.230 0.782 -0.108 1.00 96.75 189 HIS A CA 1
ATOM 1450 C C . HIS A 1 189 ? -0.765 2.201 -0.420 1.00 96.75 189 HIS A C 1
ATOM 1452 O O . HIS A 1 189 ? 0.082 2.436 -1.286 1.00 96.75 189 HIS A O 1
ATOM 1458 N N . SER A 1 190 ? -1.227 3.163 0.370 1.00 96.81 190 SER A N 1
ATOM 1459 C CA . SER A 1 190 ? -0.536 4.430 0.551 1.00 96.81 190 SER A CA 1
ATOM 1460 C C . SER A 1 190 ? 0.645 4.208 1.499 1.00 96.81 190 SER A C 1
ATOM 1462 O O . SER A 1 190 ? 0.527 4.366 2.718 1.00 96.81 190 SER A O 1
ATOM 1464 N N . GLY A 1 191 ? 1.816 3.920 0.929 1.00 95.25 191 GLY A N 1
ATOM 1465 C CA . GLY A 1 191 ? 3.082 3.785 1.651 1.00 95.25 191 GLY A CA 1
ATOM 1466 C C . GLY A 1 191 ? 3.459 4.999 2.515 1.00 95.25 191 GLY A C 1
ATOM 1467 O O . GLY A 1 191 ? 4.241 4.864 3.449 1.00 95.25 191 GLY A O 1
ATOM 1468 N N . THR A 1 192 ? 2.839 6.162 2.296 1.00 96.31 192 THR A N 1
ATOM 1469 C CA . THR A 1 192 ? 2.908 7.338 3.187 1.00 96.31 192 THR A CA 1
ATOM 1470 C C . THR A 1 192 ? 2.479 7.069 4.631 1.00 96.31 192 THR A C 1
ATOM 1472 O O . THR A 1 192 ? 2.855 7.817 5.530 1.00 96.31 192 THR A O 1
ATOM 1475 N N . LYS A 1 193 ? 1.641 6.052 4.868 1.00 95.25 193 LYS A N 1
ATOM 1476 C CA . LYS A 1 193 ? 1.053 5.772 6.185 1.00 95.25 193 LYS A CA 1
ATOM 1477 C C . LYS A 1 193 ? 1.916 4.785 6.962 1.00 95.25 193 LYS A C 1
ATOM 1479 O O . LYS A 1 193 ? 3.009 5.145 7.382 1.00 95.25 193 LYS A O 1
ATOM 1484 N N . CYS A 1 194 ? 1.462 3.551 7.160 1.00 93.81 194 CYS A N 1
ATOM 1485 C CA . CYS A 1 194 ? 2.145 2.591 8.026 1.00 93.81 194 CYS A CA 1
ATOM 1486 C C . CYS A 1 194 ? 3.541 2.191 7.516 1.00 93.81 194 CYS A C 1
ATOM 1488 O O . CYS A 1 194 ? 4.444 2.012 8.340 1.00 93.81 194 CYS A O 1
ATOM 1490 N N . PHE A 1 195 ? 3.748 2.101 6.192 1.00 96.38 195 PHE A N 1
ATOM 1491 C CA . PHE A 1 195 ? 5.052 1.726 5.619 1.00 96.38 195 PHE A CA 1
ATOM 1492 C C . PHE A 1 195 ? 6.122 2.769 5.931 1.00 96.38 195 PHE A C 1
ATOM 1494 O O . PHE A 1 195 ? 7.133 2.419 6.533 1.00 96.38 195 PHE A O 1
ATOM 1501 N N . GLY A 1 196 ? 5.868 4.039 5.603 1.00 96.00 196 GLY A N 1
ATOM 1502 C CA . GLY A 1 196 ? 6.736 5.161 5.950 1.00 96.00 196 GLY A CA 1
ATOM 1503 C C . GLY A 1 196 ? 6.795 5.394 7.455 1.00 96.00 196 GLY A C 1
ATOM 1504 O O . GLY A 1 196 ? 7.873 5.432 8.025 1.00 96.00 196 GLY A O 1
ATOM 1505 N N . GLY A 1 197 ? 5.656 5.514 8.139 1.00 95.12 197 GLY A N 1
ATOM 1506 C CA . GLY A 1 197 ? 5.556 5.505 9.605 1.00 95.12 197 GLY A CA 1
ATOM 1507 C C . GLY A 1 197 ? 6.232 6.657 10.362 1.00 95.12 197 GLY A C 1
ATOM 1508 O O . GLY A 1 197 ? 6.036 6.767 11.569 1.00 95.12 197 GLY A O 1
ATOM 1509 N N . HIS A 1 198 ? 7.000 7.501 9.672 1.00 97.00 198 HIS A N 1
ATOM 1510 C CA . HIS A 1 198 ? 7.801 8.594 10.227 1.00 97.00 198 HIS A CA 1
ATOM 1511 C C . HIS A 1 198 ? 7.378 9.974 9.693 1.00 97.00 198 HIS A C 1
ATOM 1513 O O . HIS A 1 198 ? 8.021 10.968 10.009 1.00 97.00 198 HIS A O 1
ATOM 1519 N N . TYR A 1 199 ? 6.277 10.048 8.931 1.00 93.19 199 TYR A N 1
ATOM 1520 C CA . TYR A 1 199 ? 5.712 11.290 8.375 1.00 93.19 199 TYR A CA 1
ATOM 1521 C C . TYR A 1 199 ? 6.653 12.066 7.429 1.00 93.19 199 TYR A C 1
ATOM 1523 O O . TYR A 1 199 ? 6.509 13.274 7.264 1.00 93.19 199 TYR A O 1
ATOM 1531 N N . ASP A 1 200 ? 7.581 11.367 6.774 1.00 96.44 200 ASP A N 1
ATOM 1532 C CA . ASP A 1 200 ? 8.641 11.921 5.918 1.00 96.44 200 ASP A CA 1
ATOM 1533 C C . ASP A 1 200 ? 8.683 11.303 4.502 1.00 96.44 200 ASP A C 1
ATOM 1535 O O . ASP A 1 200 ? 9.580 11.604 3.718 1.00 96.44 200 ASP A O 1
ATOM 1539 N N . LEU A 1 201 ? 7.709 10.451 4.152 1.00 95.06 201 LEU A N 1
ATOM 1540 C CA . LEU A 1 201 ? 7.672 9.690 2.899 1.00 95.06 201 LEU A CA 1
ATOM 1541 C C . LEU A 1 201 ? 6.326 9.837 2.181 1.00 95.06 201 LEU A C 1
ATOM 1543 O O . LEU A 1 201 ? 5.276 9.531 2.745 1.00 95.06 201 LEU A O 1
ATOM 1547 N N . LEU A 1 202 ? 6.349 10.193 0.895 1.00 95.75 202 LEU A N 1
ATOM 1548 C CA . LEU A 1 202 ? 5.227 9.960 -0.017 1.00 95.75 202 LEU A CA 1
ATOM 1549 C C . LEU A 1 202 ? 5.498 8.714 -0.857 1.00 95.75 202 LEU A C 1
ATOM 1551 O O . LEU A 1 202 ? 6.542 8.609 -1.485 1.00 95.75 202 LEU A O 1
ATOM 1555 N N . CYS A 1 203 ? 4.583 7.747 -0.822 1.00 96.69 203 CYS A N 1
ATOM 1556 C CA . CYS A 1 203 ? 4.739 6.486 -1.539 1.00 96.69 203 CYS A CA 1
ATOM 1557 C C . CYS A 1 203 ? 3.370 5.846 -1.774 1.00 96.69 203 CYS A C 1
ATOM 1559 O O . CYS A 1 203 ? 2.481 5.932 -0.924 1.00 96.69 203 CYS A O 1
ATOM 1561 N N . GLY A 1 204 ? 3.202 5.211 -2.929 1.00 97.75 204 GLY A N 1
ATOM 1562 C CA . GLY A 1 204 ? 2.116 4.279 -3.208 1.00 97.75 204 GLY A CA 1
ATOM 1563 C C . GLY A 1 204 ? 2.677 2.936 -3.643 1.00 97.75 204 GLY A C 1
ATOM 1564 O O . GLY A 1 204 ? 3.746 2.882 -4.250 1.00 97.75 204 GLY A O 1
ATOM 1565 N N . THR A 1 205 ? 1.966 1.854 -3.356 1.00 97.88 205 THR A N 1
ATOM 1566 C CA . THR A 1 205 ? 2.353 0.512 -3.794 1.00 97.88 205 THR A CA 1
ATOM 1567 C C . THR A 1 205 ? 1.167 -0.194 -4.425 1.00 97.88 205 THR A C 1
ATOM 1569 O O . THR A 1 205 ? 0.033 -0.014 -3.979 1.00 97.88 205 THR A O 1
ATOM 1572 N N . LEU A 1 206 ? 1.439 -0.999 -5.449 1.00 98.12 206 LEU A N 1
ATOM 1573 C CA . LEU A 1 206 ? 0.498 -1.970 -5.998 1.00 98.12 206 LEU A CA 1
ATOM 1574 C C . LEU A 1 206 ? 1.140 -3.346 -5.934 1.00 98.12 206 LEU A C 1
ATOM 1576 O O . LEU A 1 206 ? 2.181 -3.561 -6.554 1.00 98.12 206 LEU A O 1
ATOM 1580 N N . SER A 1 207 ? 0.517 -4.255 -5.200 1.00 97.38 207 SER A N 1
ATOM 1581 C CA . SER A 1 207 ? 0.907 -5.659 -5.125 1.00 97.38 207 SER A CA 1
ATOM 1582 C C . SER A 1 207 ? -0.095 -6.477 -5.913 1.00 97.38 207 SER A C 1
ATOM 1584 O O . SER A 1 207 ? -1.303 -6.328 -5.734 1.00 97.38 207 SER A O 1
ATOM 1586 N N . ILE A 1 208 ? 0.399 -7.309 -6.817 1.00 96.44 208 ILE A N 1
ATOM 1587 C CA . ILE A 1 208 ? -0.428 -8.071 -7.750 1.00 96.44 208 ILE A CA 1
ATOM 1588 C C . ILE A 1 208 ? -0.558 -9.494 -7.226 1.00 96.44 208 ILE A C 1
ATOM 1590 O O . ILE A 1 208 ? 0.414 -10.057 -6.724 1.00 96.44 208 ILE A O 1
ATOM 1594 N N . GLN A 1 209 ? -1.743 -10.083 -7.370 1.00 93.38 209 GLN A N 1
ATOM 1595 C CA . GLN A 1 209 ? -1.959 -11.479 -7.010 1.00 93.38 209 GLN A CA 1
ATOM 1596 C C . GLN A 1 209 ? -0.972 -12.386 -7.773 1.00 93.38 209 GLN A C 1
ATOM 1598 O O . GLN A 1 209 ? -0.921 -12.291 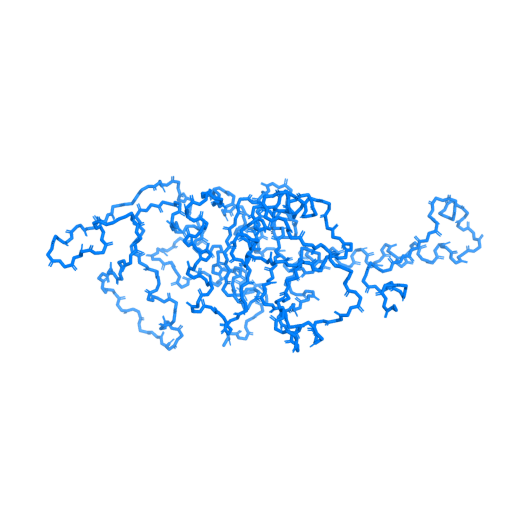-9.005 1.00 93.38 209 GLN A O 1
ATOM 1603 N N . PRO A 1 210 ? -0.216 -13.290 -7.111 1.00 92.00 210 PRO A N 1
ATOM 1604 C CA . PRO A 1 210 ? 0.852 -14.064 -7.757 1.00 92.00 210 PRO A CA 1
ATOM 1605 C C . PRO A 1 210 ? 0.410 -14.839 -9.003 1.00 92.00 210 PRO A C 1
ATOM 1607 O O . PRO A 1 210 ? 1.132 -14.907 -9.991 1.00 92.00 210 PRO A O 1
ATOM 1610 N N . ALA A 1 211 ? -0.824 -15.350 -9.008 1.00 90.25 211 ALA A N 1
ATOM 1611 C CA . ALA A 1 211 ? -1.397 -16.060 -10.153 1.00 90.25 211 ALA A CA 1
ATOM 1612 C C . ALA A 1 211 ? -1.530 -15.203 -11.432 1.00 90.25 211 ALA A C 1
ATOM 1614 O O . ALA A 1 211 ? -1.762 -15.745 -12.510 1.00 90.25 211 ALA A O 1
ATOM 1615 N N . ARG A 1 212 ? -1.413 -13.873 -11.332 1.00 90.56 212 ARG A N 1
ATOM 1616 C CA . ARG A 1 212 ? -1.534 -12.919 -12.447 1.00 90.56 212 ARG A CA 1
ATOM 1617 C C . ARG A 1 212 ? -0.214 -12.238 -12.813 1.00 90.56 212 ARG A C 1
ATOM 1619 O O . ARG A 1 212 ? -0.196 -11.428 -13.741 1.00 90.56 212 ARG A O 1
ATOM 1626 N N . GLU A 1 213 ? 0.873 -12.562 -12.112 1.00 87.06 213 GLU A N 1
ATOM 1627 C CA . GLU A 1 213 ? 2.175 -11.894 -12.220 1.00 87.06 213 GLU A CA 1
ATOM 1628 C C . GLU A 1 213 ? 2.659 -11.761 -13.668 1.00 87.06 213 GLU A C 1
ATOM 1630 O O . GLU A 1 213 ? 2.957 -10.652 -14.114 1.00 87.06 213 GLU A O 1
ATOM 1635 N N . GLU A 1 214 ? 2.669 -12.873 -14.410 1.00 82.69 214 GLU A N 1
ATOM 1636 C CA . GLU A 1 214 ? 3.263 -12.971 -15.749 1.00 82.69 214 GLU A CA 1
ATOM 1637 C C . GLU A 1 214 ? 2.700 -11.939 -16.736 1.00 82.69 214 GLU A C 1
ATOM 1639 O O . GLU A 1 214 ? 3.437 -11.367 -17.539 1.00 82.69 214 GLU A O 1
ATOM 1644 N N . SER A 1 215 ? 1.397 -11.657 -16.651 1.00 86.50 215 SER A N 1
ATOM 1645 C CA . SER A 1 215 ? 0.727 -10.732 -17.570 1.00 86.50 215 SER A CA 1
ATOM 1646 C C . SER A 1 215 ? 0.632 -9.309 -17.021 1.00 86.50 215 SER A C 1
ATOM 1648 O O . SER A 1 215 ? 0.797 -8.348 -17.769 1.00 86.50 215 SER A O 1
ATOM 1650 N N . TRP A 1 216 ? 0.373 -9.140 -15.723 1.00 94.25 216 TRP A N 1
ATOM 1651 C CA . TRP A 1 216 ? 0.020 -7.832 -15.162 1.00 94.25 216 TRP A CA 1
ATOM 1652 C C . TRP A 1 216 ? 1.238 -7.022 -14.736 1.00 94.25 216 TRP A C 1
ATOM 1654 O O . TRP A 1 216 ? 1.275 -5.807 -14.946 1.00 94.25 216 TRP A O 1
ATOM 1664 N N . PHE A 1 217 ? 2.252 -7.678 -14.167 1.00 90.94 217 PHE A N 1
ATOM 1665 C CA . PHE A 1 217 ? 3.416 -6.984 -13.620 1.00 90.94 217 PHE A CA 1
ATOM 1666 C C . PHE A 1 217 ? 4.191 -6.246 -14.711 1.00 90.94 217 PHE A C 1
ATOM 1668 O O . PHE A 1 217 ? 4.524 -5.071 -14.550 1.00 90.94 217 PHE A O 1
ATOM 1675 N N . LYS A 1 218 ? 4.407 -6.906 -15.857 1.00 88.38 218 LYS A N 1
ATOM 1676 C CA . LYS A 1 218 ? 5.096 -6.317 -17.010 1.00 88.38 218 LYS A CA 1
ATOM 1677 C C . LYS A 1 218 ? 4.387 -5.054 -17.503 1.00 88.38 218 LYS A C 1
ATOM 1679 O O . LYS A 1 218 ? 5.018 -4.006 -17.617 1.00 88.38 218 LYS A O 1
ATOM 1684 N N . THR A 1 219 ? 3.077 -5.127 -17.733 1.00 92.19 219 THR A N 1
ATOM 1685 C CA . THR A 1 219 ? 2.305 -3.985 -18.239 1.00 92.19 219 THR A CA 1
ATOM 1686 C C . THR A 1 219 ? 2.260 -2.829 -17.240 1.00 92.19 219 THR A C 1
ATOM 1688 O O . THR A 1 219 ? 2.446 -1.681 -17.637 1.00 92.19 219 THR A O 1
ATOM 1691 N N . LEU A 1 220 ? 2.061 -3.094 -15.946 1.00 94.81 220 LEU A N 1
ATOM 1692 C CA . LEU A 1 220 ? 2.078 -2.045 -14.919 1.00 94.81 220 LEU A CA 1
ATOM 1693 C C . LEU A 1 220 ? 3.457 -1.380 -14.794 1.00 94.81 220 LEU A C 1
ATOM 1695 O O . LEU A 1 220 ? 3.542 -0.162 -14.618 1.00 94.81 220 LEU A O 1
ATOM 1699 N N . HIS A 1 221 ? 4.535 -2.156 -14.925 1.00 92.44 221 HIS A N 1
ATOM 1700 C CA . HIS A 1 221 ? 5.907 -1.649 -14.937 1.00 92.44 221 HIS A CA 1
ATOM 1701 C C . HIS A 1 221 ? 6.181 -0.751 -16.151 1.00 92.44 221 HIS A C 1
ATOM 1703 O O . HIS A 1 221 ? 6.711 0.354 -15.996 1.00 92.44 221 HIS A O 1
ATOM 1709 N N . GLU A 1 222 ? 5.773 -1.179 -17.348 1.00 91.19 222 GLU A N 1
ATOM 1710 C CA . GLU A 1 222 ? 5.866 -0.388 -18.582 1.00 91.19 222 GLU A CA 1
ATOM 1711 C C . GLU A 1 222 ? 5.059 0.911 -18.468 1.00 91.19 222 GLU A C 1
ATOM 1713 O O . GLU A 1 222 ? 5.580 1.996 -18.727 1.00 91.19 222 GLU A O 1
ATOM 1718 N N . GLN A 1 223 ? 3.812 0.832 -17.995 1.00 94.19 223 GLN A N 1
ATOM 1719 C CA . GLN A 1 223 ? 2.953 2.000 -17.803 1.00 94.19 223 GLN A CA 1
ATOM 1720 C C . GLN A 1 223 ? 3.532 2.984 -16.790 1.00 94.19 223 GLN A C 1
ATOM 1722 O O . GLN A 1 223 ? 3.557 4.182 -17.059 1.00 94.19 223 GLN A O 1
ATOM 1727 N N . ARG A 1 224 ? 4.052 2.509 -15.652 1.00 95.25 224 ARG A N 1
ATOM 1728 C CA . ARG A 1 224 ? 4.750 3.368 -14.683 1.00 95.25 224 ARG A CA 1
ATOM 1729 C C . ARG A 1 224 ? 5.940 4.077 -15.326 1.00 95.25 224 ARG A C 1
ATOM 1731 O O . ARG A 1 224 ? 6.163 5.258 -15.069 1.00 95.25 224 ARG A O 1
ATOM 1738 N N . THR A 1 225 ? 6.696 3.363 -16.154 1.00 91.19 225 THR A N 1
ATOM 1739 C CA . THR A 1 225 ? 7.865 3.912 -16.849 1.00 91.19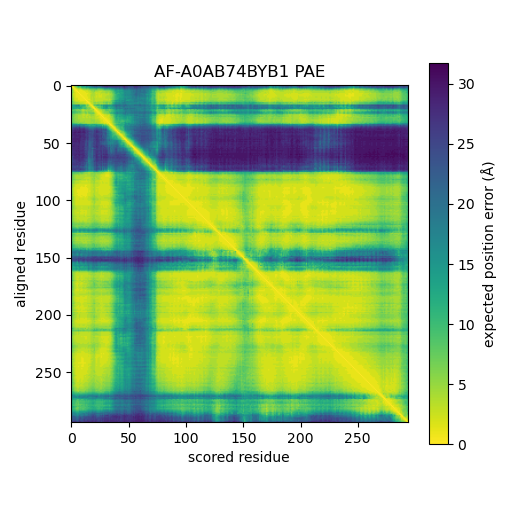 225 THR A CA 1
ATOM 1740 C C . THR A 1 225 ? 7.463 4.995 -17.850 1.00 91.19 225 THR A C 1
ATOM 1742 O O . THR A 1 225 ? 8.110 6.040 -17.899 1.00 91.19 225 THR A O 1
ATOM 1745 N N . ILE A 1 226 ? 6.370 4.789 -18.592 1.00 92.94 226 ILE A N 1
ATOM 1746 C CA . ILE A 1 226 ? 5.821 5.753 -19.559 1.00 92.94 226 ILE A CA 1
ATOM 1747 C C . ILE A 1 226 ? 5.240 6.982 -18.850 1.00 92.94 226 ILE A C 1
ATOM 1749 O O . ILE A 1 226 ? 5.561 8.111 -19.211 1.00 92.94 226 ILE A O 1
ATOM 1753 N N . LEU A 1 227 ? 4.408 6.772 -17.827 1.00 94.38 227 LEU A N 1
ATOM 1754 C CA . LEU A 1 227 ? 3.750 7.845 -17.072 1.00 94.38 227 LEU A CA 1
ATOM 1755 C C . LEU A 1 227 ? 4.723 8.603 -16.158 1.00 94.38 227 LEU A C 1
ATOM 1757 O O . LEU A 1 227 ? 4.431 9.714 -15.727 1.00 94.38 227 LEU A O 1
ATOM 1761 N N . GLY A 1 228 ? 5.869 8.003 -15.832 1.00 94.06 228 GLY A N 1
ATOM 1762 C CA . GLY A 1 228 ? 6.899 8.610 -14.995 1.00 94.06 228 GLY A CA 1
ATOM 1763 C C . GLY A 1 228 ? 6.525 8.746 -13.522 1.00 94.06 228 GLY A C 1
ATOM 1764 O O . GLY A 1 228 ? 7.226 9.439 -12.789 1.00 94.06 228 GLY A O 1
ATOM 1765 N N . SER A 1 229 ? 5.478 8.060 -13.059 1.00 95.00 229 SER A N 1
ATOM 1766 C CA . SER A 1 229 ? 4.991 8.083 -11.673 1.00 95.00 229 SER A CA 1
ATOM 1767 C C . SER A 1 229 ? 5.852 7.247 -10.711 1.00 95.00 229 SER A C 1
ATOM 1769 O O . SER A 1 229 ? 5.343 6.533 -9.846 1.00 95.00 229 SER A O 1
ATOM 1771 N N . VAL A 1 230 ? 7.174 7.325 -10.864 1.00 94.81 230 VAL A N 1
ATOM 1772 C CA . VAL A 1 230 ? 8.162 6.534 -10.123 1.00 94.81 230 VAL A CA 1
ATOM 1773 C C . VAL A 1 230 ? 8.474 7.141 -8.759 1.00 94.81 230 VAL A C 1
ATOM 1775 O O . VAL A 1 230 ? 8.500 8.358 -8.597 1.00 94.81 230 VAL A O 1
ATOM 1778 N N . LEU A 1 231 ? 8.756 6.283 -7.780 1.00 95.56 231 LEU A N 1
ATOM 1779 C CA . LEU A 1 231 ? 9.256 6.713 -6.478 1.00 95.56 231 LEU A CA 1
ATOM 1780 C C . LEU A 1 231 ? 10.727 7.155 -6.587 1.00 95.56 231 LEU A C 1
ATOM 1782 O O . LEU A 1 231 ? 11.540 6.454 -7.202 1.00 95.56 231 LEU A O 1
ATOM 1786 N N . GLY A 1 232 ? 11.058 8.310 -6.005 1.00 93.69 232 GLY A N 1
ATOM 1787 C CA . GLY A 1 232 ? 12.411 8.869 -6.015 1.00 93.69 232 GLY A CA 1
ATOM 1788 C C . GLY A 1 232 ? 13.391 8.079 -5.144 1.00 93.69 232 GLY A C 1
ATOM 1789 O O . GLY A 1 232 ? 13.007 7.349 -4.233 1.00 93.69 232 GLY A O 1
ATOM 1790 N N . SER A 1 233 ? 14.689 8.178 -5.437 1.00 92.50 233 SER A N 1
ATOM 1791 C CA . SER A 1 233 ? 15.708 7.350 -4.774 1.00 92.50 233 SER A CA 1
ATOM 1792 C C . SER A 1 233 ? 15.850 7.616 -3.273 1.00 92.50 233 SER A C 1
ATOM 1794 O O . SER A 1 233 ? 16.161 6.688 -2.525 1.00 92.50 233 SER A O 1
ATOM 1796 N N . MET A 1 234 ? 15.633 8.859 -2.831 1.00 94.06 234 MET A N 1
ATOM 1797 C CA . MET A 1 234 ? 15.681 9.210 -1.409 1.00 94.06 234 MET A CA 1
ATOM 1798 C C . MET A 1 234 ? 14.462 8.645 -0.677 1.00 94.06 234 MET A C 1
ATOM 1800 O O . MET A 1 234 ? 14.593 8.026 0.375 1.00 94.06 234 MET A O 1
ATOM 1804 N N . GLU A 1 235 ? 13.283 8.772 -1.279 1.00 95.56 235 GLU A N 1
ATOM 1805 C CA . GLU A 1 235 ? 12.020 8.230 -0.782 1.00 95.56 235 GLU A CA 1
ATOM 1806 C C . GLU A 1 235 ? 12.075 6.704 -0.685 1.00 95.56 235 GLU A C 1
ATOM 1808 O O . GLU A 1 235 ? 11.646 6.116 0.305 1.00 95.56 235 GLU A O 1
ATOM 1813 N N . VAL A 1 236 ? 12.674 6.049 -1.680 1.00 94.88 236 VAL A N 1
ATOM 1814 C CA . VAL A 1 236 ? 12.919 4.607 -1.648 1.00 94.88 236 VAL A CA 1
ATOM 1815 C C . VAL A 1 236 ? 13.794 4.223 -0.450 1.00 94.88 236 VAL A C 1
ATOM 1817 O O . VAL A 1 236 ? 13.490 3.253 0.247 1.00 94.88 236 VAL A O 1
ATOM 1820 N N . TRP A 1 237 ? 14.873 4.969 -0.194 1.00 94.94 237 TRP A N 1
ATOM 1821 C CA . TRP A 1 237 ? 15.755 4.706 0.945 1.00 94.94 237 TRP A CA 1
ATOM 1822 C 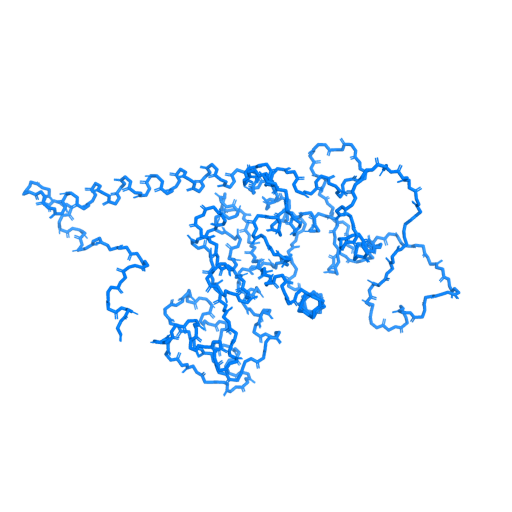C . TRP A 1 237 ? 15.033 4.910 2.284 1.00 94.94 237 TRP A C 1
ATOM 1824 O O . TRP A 1 237 ? 15.140 4.061 3.172 1.00 94.94 237 TRP A O 1
ATOM 1834 N N . LEU A 1 238 ? 14.236 5.977 2.413 1.00 96.62 238 LEU A N 1
ATOM 1835 C CA . LEU A 1 238 ? 13.380 6.212 3.581 1.00 96.62 238 LEU A CA 1
ATOM 1836 C C . LEU A 1 238 ? 12.362 5.081 3.767 1.00 96.62 238 LEU A C 1
ATOM 1838 O O . LEU A 1 238 ? 12.145 4.636 4.894 1.00 96.62 238 LEU A O 1
ATOM 1842 N N . GLY A 1 239 ? 11.790 4.567 2.676 1.00 96.25 239 GLY A N 1
ATOM 1843 C CA . GLY A 1 239 ? 10.904 3.406 2.681 1.00 96.25 239 GLY A CA 1
ATOM 1844 C C . GLY A 1 239 ? 11.596 2.161 3.229 1.00 96.25 239 GLY A C 1
ATOM 1845 O O . GLY A 1 239 ? 11.111 1.567 4.188 1.00 96.25 239 GLY A O 1
ATOM 1846 N N . LEU A 1 240 ? 12.770 1.814 2.695 1.00 94.81 240 LEU A N 1
ATOM 1847 C CA . LEU A 1 240 ? 13.565 0.675 3.168 1.00 94.81 240 LEU A CA 1
ATOM 1848 C C . LEU A 1 240 ? 13.936 0.807 4.645 1.00 94.81 240 LEU A C 1
ATOM 1850 O O . LEU A 1 240 ? 13.746 -0.135 5.409 1.00 94.81 240 LEU A O 1
ATOM 1854 N N . ARG A 1 241 ? 14.407 1.985 5.075 1.00 95.38 241 ARG A N 1
ATOM 1855 C CA . ARG A 1 241 ? 14.663 2.281 6.492 1.00 95.38 241 ARG A CA 1
ATOM 1856 C C . ARG A 1 241 ? 13.416 2.028 7.341 1.00 95.38 241 ARG A C 1
ATOM 1858 O O . ARG A 1 241 ? 13.514 1.435 8.412 1.00 95.38 241 ARG A O 1
ATOM 1865 N N . SER A 1 242 ? 12.265 2.501 6.879 1.00 96.94 242 SER A N 1
ATOM 1866 C CA . SER A 1 242 ? 11.026 2.487 7.651 1.00 96.94 242 SER A CA 1
ATOM 1867 C C . SER A 1 242 ? 10.414 1.097 7.780 1.00 96.94 242 SER A C 1
ATOM 1869 O O . SER A 1 242 ? 9.912 0.757 8.854 1.00 96.94 242 SER A O 1
ATOM 1871 N N . LEU A 1 243 ? 10.494 0.268 6.735 1.00 96.31 243 LEU A N 1
ATOM 1872 C CA . LEU A 1 243 ? 9.951 -1.093 6.751 1.00 96.31 243 LEU A CA 1
ATOM 1873 C C . LEU A 1 243 ? 10.609 -1.975 7.816 1.00 96.31 243 LEU A C 1
ATOM 1875 O O . LEU A 1 243 ? 9.929 -2.788 8.434 1.00 96.31 243 LEU A O 1
ATOM 1879 N N . ARG A 1 244 ? 11.888 -1.747 8.127 1.00 95.25 244 ARG A N 1
ATOM 1880 C CA . ARG A 1 244 ? 12.640 -2.509 9.141 1.00 95.25 244 ARG A CA 1
ATOM 1881 C C . ARG A 1 244 ? 12.049 -2.434 10.551 1.00 95.25 244 ARG A C 1
ATOM 1883 O O . ARG A 1 244 ? 12.332 -3.295 11.375 1.00 95.25 244 ARG A O 1
ATOM 1890 N N . THR A 1 245 ? 11.245 -1.413 10.845 1.00 96.56 245 THR A N 1
ATOM 1891 C CA . THR A 1 245 ? 10.546 -1.258 12.132 1.00 96.56 245 THR A CA 1
ATOM 1892 C C . THR A 1 245 ? 9.029 -1.395 12.005 1.00 96.56 245 THR A C 1
ATOM 1894 O O . THR A 1 245 ? 8.315 -1.107 12.966 1.00 96.56 245 THR A O 1
ATOM 1897 N N . LEU A 1 246 ? 8.522 -1.820 10.839 1.00 96.31 246 LEU A N 1
ATOM 1898 C CA . LEU A 1 246 ? 7.090 -1.886 10.539 1.00 96.31 246 LEU A CA 1
ATOM 1899 C C . LEU A 1 246 ? 6.330 -2.717 11.570 1.00 96.31 246 LEU A C 1
ATOM 1901 O O . LEU A 1 246 ? 5.408 -2.194 12.187 1.00 96.31 246 LEU A O 1
ATOM 1905 N N . GLU A 1 247 ? 6.749 -3.966 11.786 1.00 95.44 247 GLU A N 1
ATOM 1906 C CA . GLU A 1 247 ? 6.068 -4.897 12.693 1.00 95.44 247 GLU A CA 1
ATOM 1907 C C . GLU A 1 247 ? 5.942 -4.315 14.107 1.00 95.44 247 GLU A C 1
ATOM 1909 O O . GLU A 1 247 ? 4.846 -4.246 14.663 1.00 95.44 247 GLU A O 1
ATOM 1914 N N . LEU A 1 248 ? 7.052 -3.814 14.661 1.00 96.00 248 LEU A N 1
ATOM 1915 C CA . LEU A 1 248 ? 7.094 -3.241 16.008 1.00 96.00 248 LEU A CA 1
ATOM 1916 C C . LEU A 1 248 ? 6.185 -2.014 16.136 1.00 96.00 248 LEU A C 1
ATOM 1918 O O . LEU A 1 248 ? 5.436 -1.892 17.108 1.00 96.00 248 LEU A O 1
ATOM 1922 N N . ARG A 1 249 ? 6.245 -1.101 15.158 1.00 96.50 249 ARG A N 1
ATOM 1923 C CA . ARG A 1 249 ? 5.441 0.127 15.161 1.00 96.50 249 ARG A CA 1
ATOM 1924 C C . ARG A 1 249 ? 3.959 -0.188 15.042 1.00 96.50 249 ARG A C 1
ATOM 1926 O O . ARG A 1 249 ? 3.183 0.307 15.851 1.00 96.50 249 ARG A O 1
ATOM 1933 N N . VAL A 1 250 ? 3.580 -1.001 14.059 1.00 94.56 250 VAL A N 1
ATOM 1934 C CA . VAL A 1 250 ? 2.179 -1.337 13.783 1.00 94.56 250 VAL A CA 1
ATOM 1935 C C . VAL A 1 250 ? 1.572 -2.074 14.968 1.00 94.56 250 VAL A C 1
ATOM 1937 O O . VAL A 1 250 ? 0.524 -1.668 15.459 1.00 94.56 250 VAL A O 1
ATOM 1940 N N . ARG A 1 251 ? 2.269 -3.078 15.509 1.00 94.44 251 ARG A N 1
ATOM 1941 C CA . ARG A 1 251 ? 1.793 -3.815 16.681 1.00 94.44 251 ARG A CA 1
ATOM 1942 C C . ARG A 1 251 ? 1.565 -2.894 17.879 1.00 94.44 251 ARG A C 1
ATOM 1944 O O . ARG A 1 251 ? 0.492 -2.927 18.476 1.00 94.44 251 ARG A O 1
ATOM 1951 N N . ARG A 1 252 ? 2.529 -2.022 18.202 1.00 96.50 252 ARG A N 1
ATOM 1952 C CA . ARG A 1 252 ? 2.372 -1.071 19.313 1.00 96.50 252 ARG A CA 1
ATOM 1953 C C . ARG A 1 252 ? 1.263 -0.047 19.052 1.00 96.50 252 ARG A C 1
ATOM 1955 O O . ARG A 1 252 ? 0.550 0.323 19.980 1.00 96.50 252 ARG A O 1
ATOM 1962 N N . GLN A 1 253 ? 1.097 0.413 17.814 1.00 94.69 253 GLN A N 1
ATOM 1963 C CA . GLN A 1 253 ? -0.003 1.304 17.436 1.00 94.69 253 GLN A CA 1
ATOM 1964 C C . GLN A 1 253 ? -1.361 0.630 17.660 1.00 94.69 253 GLN A C 1
ATOM 1966 O O . GLN A 1 253 ? -2.234 1.243 18.270 1.00 94.69 253 GLN A O 1
ATOM 1971 N N . SER A 1 254 ? -1.516 -0.630 17.247 1.00 92.69 254 SER A N 1
ATOM 1972 C CA . SER A 1 254 ? -2.733 -1.417 17.471 1.00 92.69 254 SER A CA 1
ATOM 1973 C C . SER A 1 254 ? -3.007 -1.657 18.959 1.00 92.69 254 SER A C 1
ATOM 1975 O O . SER A 1 254 ? -4.136 -1.457 19.404 1.00 92.69 254 SER A O 1
ATOM 1977 N N . GLU A 1 255 ? -1.988 -2.019 19.746 1.00 95.56 255 GLU A N 1
ATOM 1978 C CA . GLU A 1 255 ? -2.093 -2.195 21.205 1.00 95.56 255 GLU A CA 1
ATOM 1979 C C . GLU A 1 255 ? -2.553 -0.896 21.896 1.00 95.56 255 GLU A C 1
ATOM 1981 O O . GLU A 1 255 ? -3.524 -0.898 22.655 1.00 95.56 255 GLU A O 1
ATOM 1986 N N . ASN A 1 256 ? -1.908 0.234 21.585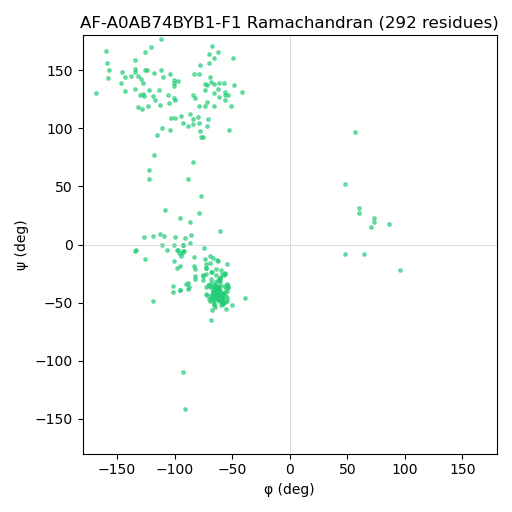 1.00 97.12 256 ASN A N 1
ATOM 1987 C CA . ASN A 1 256 ? -2.248 1.538 22.157 1.00 97.12 256 ASN A CA 1
ATOM 1988 C C . ASN A 1 256 ? -3.657 1.997 21.757 1.00 97.12 256 ASN A C 1
ATOM 1990 O O . ASN A 1 256 ? -4.409 2.486 22.601 1.00 97.12 256 ASN A O 1
ATOM 1994 N N . ALA A 1 257 ? -4.018 1.846 20.479 1.00 93.38 257 ALA A N 1
ATOM 1995 C CA . ALA A 1 257 ? -5.344 2.202 19.986 1.00 93.38 257 ALA A CA 1
ATOM 1996 C C . ALA A 1 257 ? -6.426 1.367 20.678 1.00 93.38 257 ALA A C 1
ATOM 1998 O O . ALA A 1 257 ? -7.427 1.919 21.124 1.00 93.38 257 ALA A O 1
ATOM 1999 N N . THR A 1 258 ? -6.192 0.063 20.846 1.00 92.38 258 THR A N 1
ATOM 2000 C CA . THR A 1 258 ? -7.111 -0.836 21.556 1.00 92.38 258 THR A CA 1
ATOM 2001 C C . THR A 1 258 ? -7.313 -0.390 23.002 1.00 92.38 258 THR A C 1
ATOM 2003 O O . THR A 1 258 ? -8.451 -0.255 23.443 1.00 92.38 258 THR A O 1
ATOM 2006 N N . ALA A 1 259 ? -6.232 -0.094 23.730 1.00 96.12 259 ALA A N 1
ATOM 2007 C CA . ALA A 1 259 ? -6.320 0.373 25.113 1.00 96.12 259 ALA A CA 1
ATOM 2008 C C . ALA A 1 259 ? -7.119 1.684 25.237 1.00 96.12 259 ALA A C 1
ATOM 2010 O O . ALA A 1 259 ? -7.964 1.812 26.121 1.00 96.12 259 ALA A O 1
ATOM 2011 N N . LEU A 1 260 ? -6.896 2.637 24.327 1.00 94.06 260 LEU A N 1
ATOM 2012 C CA . LEU A 1 260 ? -7.606 3.917 24.313 1.00 94.06 260 LEU A CA 1
ATOM 2013 C C . LEU A 1 260 ? -9.091 3.756 23.965 1.00 94.06 260 LEU A C 1
ATOM 2015 O O . LEU A 1 260 ? -9.941 4.373 24.602 1.00 94.06 260 LEU A O 1
ATOM 2019 N N . VAL A 1 261 ? -9.408 2.918 22.977 1.00 92.38 261 VAL A N 1
ATOM 2020 C CA . VAL A 1 261 ? -10.786 2.610 22.568 1.00 92.38 261 VAL A CA 1
ATOM 2021 C C . VAL A 1 261 ? -11.553 1.942 23.706 1.00 92.38 261 VAL A C 1
ATOM 2023 O O . VAL A 1 261 ? -12.678 2.347 23.991 1.00 92.38 261 VAL A O 1
ATOM 2026 N N . LEU A 1 262 ? -10.941 0.968 24.386 1.00 91.94 262 LEU A N 1
ATOM 2027 C CA . LEU A 1 262 ? -11.538 0.312 25.550 1.00 91.94 262 LEU A CA 1
ATOM 2028 C C . LEU A 1 262 ? -11.770 1.304 26.689 1.00 91.94 262 LEU A C 1
ATOM 2030 O O . LEU A 1 262 ? -12.859 1.337 27.250 1.00 91.94 262 LEU A O 1
ATOM 2034 N N . TRP A 1 263 ? -10.789 2.158 26.986 1.00 92.94 263 TRP A N 1
ATOM 2035 C CA . TRP A 1 263 ? -10.945 3.197 28.001 1.00 92.94 263 TRP A CA 1
ATOM 2036 C C . TRP A 1 263 ? -12.107 4.152 27.680 1.00 92.94 263 TRP A C 1
ATOM 2038 O O . TRP A 1 263 ? -12.967 4.376 28.529 1.00 92.94 263 TRP A O 1
ATOM 2048 N N . LEU A 1 264 ? -12.194 4.651 26.440 1.00 92.94 264 LEU A N 1
ATOM 2049 C CA . LEU A 1 264 ? -13.306 5.503 26.005 1.00 92.94 264 LEU A CA 1
ATOM 2050 C C . LEU A 1 264 ? -14.656 4.787 26.110 1.00 92.94 264 LEU A C 1
ATOM 2052 O O . LEU A 1 264 ? -15.641 5.384 26.540 1.00 92.94 264 LEU A O 1
ATOM 2056 N N . TYR A 1 265 ? -14.707 3.515 25.720 1.00 90.50 265 TYR A N 1
ATOM 2057 C CA . TYR A 1 265 ? -15.918 2.707 25.781 1.00 90.50 265 TYR A CA 1
ATOM 2058 C C . TYR A 1 265 ? -16.407 2.499 27.221 1.00 90.50 265 TYR A C 1
ATOM 2060 O O . TYR A 1 265 ? -17.600 2.656 27.486 1.00 90.50 265 TYR A O 1
ATOM 2068 N N . GLU A 1 266 ? -15.503 2.229 28.164 1.00 91.44 266 GLU A N 1
ATOM 2069 C CA . GLU A 1 266 ? -15.849 2.114 29.585 1.00 91.44 266 GLU A CA 1
ATOM 2070 C C . GLU A 1 266 ? -16.314 3.455 30.177 1.00 91.44 266 GLU A C 1
ATOM 2072 O O . GLU A 1 266 ? -17.329 3.495 30.874 1.00 91.44 266 GLU A O 1
ATOM 2077 N N . CYS A 1 267 ? -15.680 4.580 29.822 1.00 91.62 267 CYS A N 1
ATOM 2078 C CA . CYS A 1 267 ? -16.154 5.910 30.229 1.00 91.62 267 CYS A CA 1
ATOM 2079 C C . CYS A 1 267 ? -17.573 6.218 29.714 1.00 91.62 267 CYS A C 1
ATOM 2081 O O . CYS A 1 267 ? -18.369 6.856 30.403 1.00 91.62 267 CYS A O 1
ATOM 2083 N N . LEU A 1 268 ? -17.937 5.748 28.517 1.00 89.88 268 LEU A N 1
ATOM 2084 C CA . LEU A 1 268 ? -19.300 5.910 27.997 1.00 89.88 268 LEU A CA 1
ATOM 2085 C C . LEU A 1 268 ? -20.340 5.084 28.772 1.00 89.88 268 LEU A C 1
ATOM 2087 O O . LEU A 1 268 ? -21.515 5.460 28.798 1.00 89.88 268 LEU A O 1
ATOM 2091 N N . LYS A 1 269 ? -19.930 4.004 29.443 1.00 88.31 269 LYS A N 1
ATOM 2092 C CA . LYS A 1 269 ? -20.804 3.192 30.305 1.00 88.31 269 LYS A CA 1
ATOM 2093 C C . LYS A 1 269 ? -20.872 3.700 31.743 1.00 88.31 269 LYS A C 1
ATOM 2095 O O . LYS A 1 269 ? -21.938 3.656 32.347 1.00 88.31 269 LYS A O 1
ATOM 2100 N N . SER A 1 270 ? -19.762 4.204 32.270 1.00 88.31 270 SER A N 1
ATOM 2101 C CA . SER A 1 270 ? -19.614 4.713 33.639 1.00 88.31 270 SER A CA 1
ATOM 2102 C C . SER A 1 270 ? -20.607 5.828 33.971 1.00 88.31 270 SER A C 1
ATOM 2104 O O . SER A 1 270 ? -20.843 6.719 33.161 1.00 88.31 270 SER A O 1
ATOM 2106 N N . GLU A 1 271 ? -21.184 5.837 35.172 1.00 79.81 271 GLU A N 1
ATOM 2107 C CA . GLU A 1 271 ? -22.089 6.912 35.614 1.00 79.81 271 GLU A CA 1
ATOM 2108 C C . GLU A 1 271 ? -21.354 8.228 35.926 1.00 79.81 271 GLU A C 1
ATOM 2110 O O . GLU A 1 271 ? -21.963 9.297 35.898 1.00 79.81 271 GLU A O 1
ATOM 2115 N N . PHE A 1 272 ? -20.041 8.168 36.169 1.00 80.81 272 PHE A N 1
ATOM 2116 C CA . PHE A 1 272 ? -19.264 9.284 36.719 1.00 80.81 272 PHE A CA 1
ATOM 2117 C C . PHE A 1 272 ? -18.462 10.067 35.666 1.00 80.81 272 PHE A C 1
ATOM 2119 O O . PHE A 1 272 ? -18.047 11.200 35.919 1.00 80.81 272 PHE A O 1
ATOM 2126 N N . ASP A 1 273 ? -18.300 9.528 34.456 1.00 83.94 273 ASP A N 1
ATOM 2127 C CA . ASP A 1 273 ? -17.471 10.121 33.394 1.00 83.94 273 ASP A CA 1
ATOM 2128 C C . ASP A 1 273 ? -18.244 11.117 32.511 1.00 83.94 273 ASP A C 1
ATOM 2130 O O . ASP A 1 273 ? -18.321 11.014 31.282 1.00 83.94 273 ASP A O 1
ATOM 2134 N N . TYR A 1 274 ? -18.828 12.131 33.153 1.00 81.81 274 TYR A N 1
ATOM 2135 C CA . TYR A 1 274 ? -19.725 13.093 32.504 1.00 81.81 274 TYR A CA 1
ATOM 2136 C C . TYR A 1 274 ? -19.056 13.920 31.390 1.00 81.81 274 TYR A C 1
ATOM 2138 O O . TYR A 1 274 ? -19.729 14.329 30.442 1.00 81.81 274 TYR A O 1
ATOM 2146 N N . VAL A 1 275 ? -17.747 14.187 31.487 1.00 89.69 275 VAL A N 1
ATOM 2147 C CA . VAL A 1 275 ? -17.009 14.984 30.489 1.00 89.69 275 VAL A CA 1
ATOM 2148 C C . VAL A 1 275 ? -16.878 14.212 29.181 1.00 89.69 275 VAL A C 1
ATOM 2150 O O . VAL A 1 275 ? -17.171 14.755 28.118 1.00 89.69 275 VAL A O 1
ATOM 2153 N N . VAL A 1 276 ? -16.489 12.936 29.256 1.00 89.62 276 VAL A N 1
ATOM 2154 C CA . VAL A 1 276 ? -16.294 12.093 28.069 1.00 89.62 276 VAL A CA 1
ATOM 2155 C C . VAL A 1 276 ? -17.618 11.914 27.334 1.00 89.62 276 VAL A C 1
ATOM 2157 O O . VAL A 1 276 ? -17.664 12.131 26.127 1.00 89.62 276 VAL A O 1
ATOM 2160 N N . LYS A 1 277 ? -18.716 11.651 28.054 1.00 87.19 277 LYS A N 1
ATOM 2161 C CA . LYS A 1 277 ? -20.063 11.522 27.465 1.00 87.19 277 LYS A CA 1
ATOM 2162 C C . LYS A 1 277 ? -20.557 12.778 26.748 1.00 87.19 277 LYS A C 1
ATOM 2164 O O . LYS A 1 277 ? -21.352 12.674 25.821 1.00 87.19 277 LYS A O 1
ATOM 2169 N N . LYS A 1 278 ? -20.112 13.968 27.167 1.00 91.06 278 LYS A N 1
ATOM 2170 C CA . LYS A 1 278 ? -20.464 15.225 26.487 1.00 91.06 278 LYS A CA 1
ATOM 2171 C C . LYS A 1 278 ? -19.716 15.426 25.170 1.00 91.06 278 LYS A C 1
ATOM 2173 O O . LYS A 1 278 ? -20.217 16.145 24.314 1.00 91.06 278 LYS A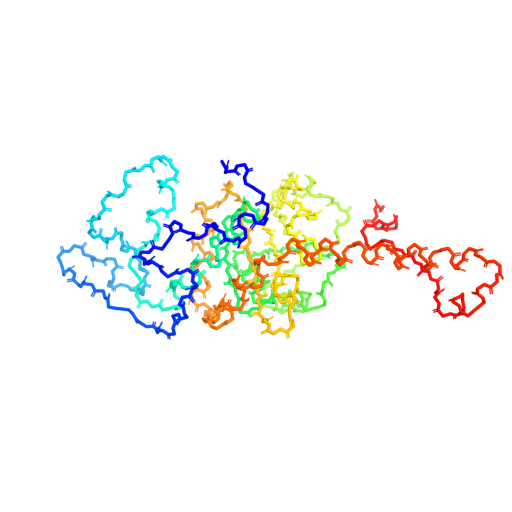 O 1
ATOM 2178 N N . ILE A 1 279 ? -18.524 14.849 25.027 1.00 92.56 279 ILE A N 1
ATOM 2179 C CA . ILE A 1 279 ? -17.641 15.079 23.873 1.00 92.56 279 ILE A CA 1
ATOM 2180 C C . ILE A 1 279 ? -17.726 13.920 22.874 1.00 92.56 279 ILE A C 1
ATOM 2182 O O . ILE A 1 279 ? -17.737 14.139 21.665 1.00 92.56 279 ILE A O 1
ATOM 2186 N N . VAL A 1 280 ? -17.785 12.684 23.368 1.00 90.50 280 VAL A N 1
ATOM 2187 C CA . VAL A 1 280 ? -17.760 11.468 22.556 1.00 90.50 280 VAL A CA 1
ATOM 2188 C C . VAL A 1 280 ? -19.181 10.945 22.394 1.00 90.50 280 VAL A C 1
ATOM 2190 O O . VAL A 1 280 ? -19.771 10.427 23.336 1.00 90.50 280 VAL A O 1
ATOM 2193 N N . ALA A 1 281 ? -19.725 11.061 21.182 1.00 87.56 281 ALA A N 1
ATOM 2194 C CA . ALA A 1 281 ? -21.076 10.590 20.883 1.00 87.56 281 ALA A CA 1
ATOM 2195 C C . ALA A 1 281 ? -21.166 9.055 20.813 1.00 87.56 281 ALA A C 1
ATOM 2197 O O . ALA A 1 281 ? -22.117 8.462 21.314 1.00 87.56 281 ALA A O 1
ATOM 2198 N N . ALA A 1 282 ? -20.185 8.409 20.177 1.00 85.94 282 ALA A N 1
ATOM 2199 C CA . ALA A 1 282 ? -20.117 6.958 20.045 1.00 85.94 282 ALA A CA 1
ATOM 2200 C C . ALA A 1 282 ? -18.685 6.498 19.749 1.00 85.94 282 ALA A C 1
ATOM 2202 O O . ALA A 1 282 ? -17.889 7.234 19.167 1.00 85.94 282 ALA A O 1
ATOM 2203 N N . VAL A 1 283 ? -18.395 5.244 20.092 1.00 86.06 283 VAL A N 1
ATOM 2204 C CA . VAL A 1 283 ? -17.179 4.526 19.698 1.00 86.06 283 VAL A CA 1
ATOM 2205 C C . VAL A 1 283 ? -17.615 3.341 18.844 1.00 86.06 283 VAL A C 1
ATOM 2207 O O . VAL A 1 283 ? -18.456 2.553 19.270 1.00 86.06 283 VAL A O 1
ATOM 2210 N N . ARG A 1 284 ? -17.088 3.236 17.622 1.00 80.06 284 ARG A N 1
ATOM 2211 C CA . ARG A 1 284 ? -17.430 2.176 16.662 1.00 80.06 284 ARG A CA 1
ATOM 2212 C C . ARG A 1 284 ? -16.166 1.610 16.035 1.00 80.06 284 ARG A C 1
ATOM 2214 O O . ARG A 1 284 ? -15.192 2.336 15.844 1.00 80.06 284 ARG A O 1
ATOM 2221 N N . HIS A 1 285 ? -16.197 0.326 15.695 1.00 73.81 285 HIS A N 1
ATOM 2222 C CA . HIS A 1 285 ? -15.124 -0.293 14.928 1.00 73.81 285 HIS A CA 1
ATOM 2223 C C . HIS A 1 285 ? -15.328 0.002 13.439 1.00 73.81 285 HIS A C 1
ATOM 2225 O O . HIS A 1 285 ? -16.391 -0.285 12.894 1.00 73.81 285 HIS A O 1
ATOM 2231 N N . ALA A 1 286 ? -14.312 0.558 12.777 1.00 66.19 286 ALA A N 1
ATOM 2232 C CA . ALA A 1 286 ? -14.438 1.043 11.401 1.00 66.19 286 ALA A CA 1
ATOM 2233 C C . ALA A 1 286 ? -14.821 -0.053 10.387 1.00 66.19 286 ALA A C 1
ATOM 2235 O O . ALA A 1 286 ? -15.466 0.253 9.393 1.00 66.19 286 ALA A O 1
ATOM 2236 N N . SER A 1 287 ? -14.452 -1.313 10.646 1.00 60.84 287 SER A N 1
ATOM 2237 C CA . SER A 1 287 ? -14.738 -2.453 9.760 1.00 60.84 287 SER A CA 1
ATOM 2238 C C . SER A 1 287 ? -15.924 -3.332 10.181 1.00 60.84 287 SER A C 1
ATOM 2240 O O . SER A 1 287 ? -16.184 -4.328 9.518 1.00 60.84 287 SER A O 1
ATOM 2242 N N . LEU A 1 288 ? -16.600 -3.031 11.297 1.00 58.56 288 LEU A N 1
ATOM 2243 C CA . LEU A 1 288 ? -17.746 -3.810 11.799 1.00 58.56 288 LEU A CA 1
ATOM 2244 C C . LEU A 1 288 ? -18.968 -2.898 11.914 1.00 58.56 288 LEU A C 1
ATOM 2246 O O . LEU A 1 288 ? -19.519 -2.701 12.997 1.00 58.56 288 LEU A O 1
ATOM 2250 N N . GLN A 1 289 ? -19.340 -2.270 10.802 1.00 56.78 289 GLN A N 1
ATOM 2251 C CA . GLN A 1 289 ? -20.540 -1.446 10.741 1.00 56.78 289 GLN A CA 1
ATOM 2252 C C . GLN A 1 289 ? -21.699 -2.318 10.267 1.00 56.78 289 GLN A C 1
ATOM 2254 O O . GLN A 1 289 ? -21.780 -2.668 9.096 1.00 56.78 289 GLN A O 1
ATOM 2259 N N . GLU A 1 290 ? -22.586 -2.691 11.192 1.00 51.91 290 GLU A N 1
ATOM 2260 C CA . GLU A 1 290 ? -23.746 -3.555 10.911 1.00 51.91 290 GLU A CA 1
ATOM 2261 C C . GLU A 1 290 ? -24.617 -3.007 9.764 1.00 51.91 290 GLU A C 1
ATOM 2263 O O . GLU A 1 290 ? -25.104 -3.780 8.952 1.00 51.91 290 GLU A O 1
ATOM 2268 N N . GLY A 1 291 ? -24.728 -1.679 9.622 1.00 53.84 291 GLY A N 1
ATOM 2269 C CA . GLY A 1 291 ? -25.485 -1.040 8.534 1.00 53.84 291 GLY A CA 1
ATOM 2270 C C . GLY A 1 291 ? -24.836 -1.091 7.142 1.00 53.84 291 GLY A C 1
ATOM 2271 O O . GLY A 1 291 ? 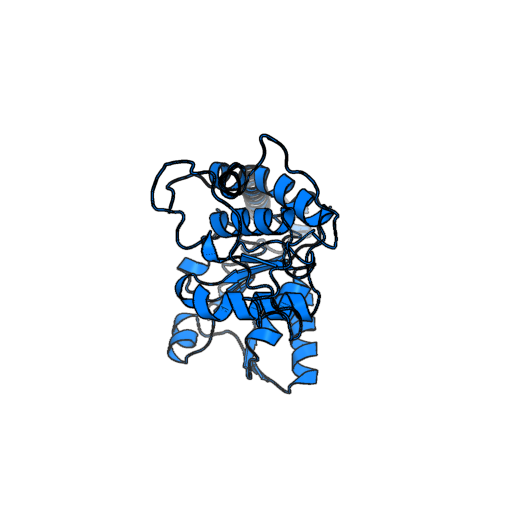-25.520 -0.802 6.161 1.00 53.84 291 GLY A O 1
ATOM 2272 N N . ASP A 1 292 ? -23.554 -1.459 7.054 1.00 44.28 292 ASP A N 1
ATOM 2273 C CA . ASP A 1 292 ? -22.822 -1.636 5.788 1.00 44.28 292 ASP A CA 1
ATOM 2274 C C . ASP A 1 292 ? -22.793 -3.110 5.336 1.00 44.28 292 ASP A C 1
ATOM 2276 O O . ASP A 1 292 ? -22.327 -3.414 4.235 1.00 44.28 292 ASP A O 1
ATOM 2280 N N . MET A 1 293 ? -23.276 -4.024 6.188 1.00 40.31 293 MET A N 1
ATOM 2281 C CA . MET A 1 293 ? -23.290 -5.477 5.971 1.00 40.31 293 MET A CA 1
ATOM 2282 C C . MET A 1 293 ? -24.649 -6.003 5.451 1.00 40.31 293 MET A C 1
ATOM 2284 O O . MET A 1 293 ? -24.729 -7.181 5.099 1.00 40.31 293 MET A O 1
ATOM 2288 N N . ASP A 1 294 ? -25.662 -5.129 5.347 1.00 38.19 294 ASP A N 1
ATOM 2289 C CA . ASP A 1 294 ? -27.018 -5.351 4.794 1.00 38.19 294 ASP A CA 1
ATOM 2290 C C . ASP A 1 294 ? -27.265 -4.504 3.524 1.00 38.19 294 ASP A C 1
ATOM 2292 O O . ASP A 1 294 ? -28.136 -4.832 2.679 1.00 38.19 294 ASP A O 1
#

Organism: Aspergillus flavus (NCBI:txid5059)

Nearest PDB structures (foldseek):
  7yeo-assembly1_B  TM=7.935E-01  e=1.796E-18  Schizosaccharomyces pombe
  7yeo-assembly1_A  TM=7.888E-01  e=2.356E-18  Schizosaccharomyces pombe
  6k1l-assembly1_C  TM=7.925E-01  e=7.218E-13  Stenotrophomonas maltophilia R551-3
  7d7o-assembly1_A-2  TM=7.671E-01  e=3.294E-12  Bacillus cereus ATCC 14579
  8biu-assembly1_G-2  TM=7.762E-01  e=1.971E-11  Toxoplasma gondii